Protein AF-A0A1C7MKR3-F1 (afdb_monomer)

Radius of gyration: 31.44 Å; Cα contacts (8 Å, |Δi|>4): 30; chains: 1; bounding box: 80×68×65 Å

Mean predicted aligned error: 19.64 Å

Foldseek 3Di:
DCPPVVVVVVVPPPPDDDDPPPDPPPPPPPPPPVPPPDPDPDPPVVVVCVVVVVVVVQVVCVVVVHHPVNLCVPLQDCPVVLVPDPVSVVVSCCCVVDPVVVVCQVPPDPHPPCSVVVVVVVVVVVVVVVCVVVVVVVPDPPVVDDPVNVVPPDPVVVVVPPPPPDDPPDPPDDDDDDD

Organism: Grifola frondosa (NCBI:txid5627)

Structure (mmCIF, N/CA/C/O backbone):
data_AF-A0A1C7MKR3-F1
#
_entry.id   AF-A0A1C7MKR3-F1
#
loop_
_atom_site.group_PDB
_atom_site.id
_atom_site.type_symbol
_atom_site.label_atom_id
_atom_site.label_alt_id
_atom_site.label_comp_id
_atom_site.label_asym_id
_atom_site.label_entity_id
_atom_site.label_seq_id
_atom_site.pdbx_PDB_ins_code
_atom_site.Cartn_x
_atom_site.Cartn_y
_atom_site.Cartn_z
_atom_site.occupancy
_atom_site.B_iso_or_equiv
_atom_site.auth_seq_id
_atom_site.auth_comp_id
_atom_site.auth_asym_id
_atom_site.auth_atom_id
_atom_site.pdbx_PDB_model_num
ATOM 1 N N . MET A 1 1 ? -62.731 -12.364 13.555 1.00 46.81 1 MET A N 1
ATOM 2 C CA . MET A 1 1 ? -62.344 -12.254 12.133 1.00 46.81 1 MET A CA 1
ATOM 3 C C . MET A 1 1 ? -62.962 -10.985 11.593 1.00 46.81 1 MET A C 1
ATOM 5 O O . MET A 1 1 ? -64.161 -10.850 11.750 1.00 46.81 1 MET A O 1
ATOM 9 N N . ASN A 1 2 ? -62.161 -10.070 11.046 1.00 38.50 2 ASN A N 1
ATOM 10 C CA . ASN A 1 2 ? -62.566 -9.167 9.965 1.00 38.50 2 ASN A CA 1
ATOM 11 C C . ASN A 1 2 ? -61.284 -8.601 9.340 1.00 38.50 2 ASN A C 1
ATOM 13 O O . ASN A 1 2 ? -60.798 -7.536 9.706 1.00 38.50 2 ASN A O 1
ATOM 17 N N . ASN A 1 3 ? -60.745 -9.370 8.389 1.00 48.94 3 ASN A N 1
ATOM 18 C CA . ASN A 1 3 ? -59.618 -9.032 7.508 1.00 48.94 3 ASN A CA 1
ATOM 19 C C . ASN A 1 3 ? -59.976 -7.937 6.481 1.00 48.94 3 ASN A C 1
ATOM 21 O O . ASN A 1 3 ? -59.314 -7.798 5.460 1.00 48.94 3 ASN A O 1
ATOM 25 N N . SER A 1 4 ? -61.033 -7.166 6.728 1.00 52.09 4 SER A N 1
ATOM 26 C CA . SER A 1 4 ? -61.603 -6.211 5.776 1.00 52.09 4 SER A CA 1
ATOM 27 C C . SER A 1 4 ? -61.040 -4.795 5.933 1.00 52.09 4 SER A C 1
ATOM 29 O O . SER A 1 4 ? -61.260 -3.961 5.065 1.00 52.09 4 SER A O 1
ATOM 31 N N . ASN A 1 5 ? -60.314 -4.510 7.022 1.00 49.09 5 ASN A N 1
ATOM 32 C CA . ASN A 1 5 ? -59.757 -3.174 7.279 1.00 49.09 5 ASN A CA 1
ATOM 33 C C . ASN A 1 5 ? -58.302 -3.003 6.816 1.00 49.09 5 ASN A C 1
ATOM 35 O O . ASN A 1 5 ? -57.843 -1.873 6.691 1.00 49.09 5 ASN A O 1
ATOM 39 N N . LEU A 1 6 ? -57.581 -4.092 6.525 1.00 49.66 6 LEU A N 1
ATOM 40 C CA . LEU A 1 6 ? -56.198 -4.014 6.031 1.00 49.66 6 LEU A CA 1
ATOM 41 C C . LEU A 1 6 ? -56.124 -3.794 4.515 1.00 49.66 6 LEU A C 1
ATOM 43 O O . LEU A 1 6 ? -55.211 -3.128 4.037 1.00 49.66 6 LEU A O 1
ATOM 47 N N . SER A 1 7 ? -57.111 -4.277 3.760 1.00 51.69 7 SER A N 1
ATOM 48 C CA . SER A 1 7 ? -57.199 -4.067 2.311 1.00 51.69 7 SER A CA 1
ATOM 49 C C . SER A 1 7 ? -57.473 -2.605 1.945 1.00 51.69 7 SER A C 1
ATOM 51 O O . SER A 1 7 ? -56.926 -2.113 0.962 1.00 51.69 7 SER A O 1
ATOM 53 N N . ASN A 1 8 ? -58.234 -1.875 2.765 1.00 47.66 8 ASN A N 1
ATOM 54 C CA . ASN A 1 8 ? -58.502 -0.453 2.524 1.00 47.66 8 ASN A CA 1
ATOM 55 C C . ASN A 1 8 ? -57.320 0.456 2.899 1.00 47.66 8 ASN A C 1
ATOM 57 O O . ASN A 1 8 ? -57.188 1.533 2.326 1.00 47.66 8 ASN A O 1
ATOM 61 N N . LEU A 1 9 ? -56.440 0.023 3.811 1.00 45.84 9 LEU A N 1
ATOM 62 C CA . LEU A 1 9 ? -55.242 0.788 4.173 1.00 45.84 9 LEU A CA 1
ATOM 63 C C . LEU A 1 9 ? -54.125 0.644 3.124 1.00 45.84 9 LEU A C 1
ATOM 65 O O . LEU A 1 9 ? -53.352 1.572 2.916 1.00 45.84 9 LEU A O 1
ATOM 69 N N . LEU A 1 10 ? -54.072 -0.494 2.423 1.00 48.22 10 LEU A N 1
ATOM 70 C CA . LEU A 1 10 ? -53.101 -0.741 1.349 1.00 48.22 10 LEU A CA 1
ATOM 71 C C . LEU A 1 10 ? -53.534 -0.174 -0.013 1.00 48.22 10 LEU A C 1
ATOM 73 O O . LEU A 1 10 ? -52.685 0.067 -0.865 1.00 48.22 10 LEU A O 1
ATOM 77 N N . ALA A 1 11 ? -54.825 0.102 -0.212 1.00 46.38 11 ALA A N 1
ATOM 78 C CA . ALA A 1 11 ? -55.329 0.719 -1.443 1.00 46.38 11 ALA A CA 1
ATOM 79 C C . ALA A 1 11 ? -55.074 2.241 -1.526 1.00 46.38 11 ALA A C 1
ATOM 81 O O . ALA A 1 11 ? -55.188 2.821 -2.603 1.00 46.38 11 ALA A O 1
ATOM 82 N N . GLY A 1 12 ? -54.716 2.893 -0.412 1.00 42.69 12 GLY A N 1
ATOM 83 C CA . GLY A 1 12 ? -54.484 4.342 -0.343 1.00 42.69 12 GLY A CA 1
ATOM 84 C C . GLY A 1 12 ? -53.065 4.806 -0.689 1.00 42.69 12 GLY A C 1
ATOM 85 O O . GLY A 1 12 ? -52.837 6.007 -0.783 1.00 42.69 12 GLY A O 1
ATOM 86 N N . LEU A 1 13 ? -52.112 3.890 -0.885 1.00 47.22 13 LEU A N 1
ATOM 87 C CA . LEU A 1 13 ? -50.705 4.237 -1.136 1.00 47.22 13 LEU A CA 1
ATOM 88 C C . LEU A 1 13 ? -50.313 4.211 -2.621 1.00 47.22 13 LEU A C 1
ATOM 90 O O . LEU A 1 13 ? -49.167 4.492 -2.947 1.00 47.22 13 LEU A O 1
ATOM 94 N N . ASN A 1 14 ? -51.249 3.917 -3.529 1.00 47.34 14 ASN A N 1
ATOM 95 C CA . ASN A 1 14 ? -50.954 3.773 -4.960 1.00 47.34 14 ASN A CA 1
ATOM 96 C C . ASN A 1 14 ? -51.192 5.045 -5.799 1.00 47.34 14 ASN A C 1
ATOM 98 O O . ASN A 1 14 ? -51.366 4.952 -7.007 1.00 47.34 14 ASN A O 1
ATOM 102 N N . ASN A 1 15 ? -51.206 6.223 -5.171 1.00 49.97 15 ASN A N 1
ATOM 103 C CA . ASN A 1 15 ? -51.284 7.516 -5.864 1.00 49.97 15 ASN A CA 1
ATOM 104 C C . ASN A 1 15 ? -50.096 8.418 -5.485 1.00 49.97 15 ASN A C 1
ATOM 106 O O . ASN A 1 15 ? -50.267 9.593 -5.165 1.00 49.97 15 ASN A O 1
ATOM 110 N N . GLY A 1 16 ? -48.890 7.848 -5.487 1.00 43.06 16 GLY A N 1
ATOM 111 C CA . GLY A 1 16 ? -47.642 8.605 -5.527 1.00 43.06 16 GLY A CA 1
ATOM 112 C C . GLY A 1 16 ? -47.273 8.843 -6.983 1.00 43.06 16 GLY A C 1
ATOM 113 O O . GLY A 1 16 ? -47.140 7.892 -7.746 1.00 43.06 16 GLY A O 1
ATOM 114 N N . ALA A 1 17 ? -47.214 10.113 -7.357 1.00 49.25 17 ALA A N 1
ATOM 115 C CA . ALA A 1 17 ? -47.034 10.602 -8.708 1.00 49.25 17 ALA A CA 1
ATOM 116 C C . ALA A 1 17 ? -45.849 9.962 -9.448 1.00 49.25 17 ALA A C 1
ATOM 118 O O . ALA A 1 17 ? -44.790 9.700 -8.881 1.00 49.25 17 ALA A O 1
ATOM 119 N N . LEU A 1 18 ? -46.082 9.753 -10.741 1.00 49.75 18 LEU A N 1
ATOM 120 C CA . LEU A 1 18 ? -45.073 9.574 -11.770 1.00 49.75 18 LEU A CA 1
ATOM 121 C C . LEU A 1 18 ? -43.959 10.623 -11.630 1.00 49.75 18 LEU A C 1
ATOM 123 O O . LEU A 1 18 ? -44.245 11.814 -11.574 1.00 49.75 18 LEU A O 1
ATOM 127 N N . LEU A 1 19 ? -42.736 10.101 -11.571 1.00 52.56 19 LEU A N 1
ATOM 128 C CA . LEU A 1 19 ? -41.459 10.630 -12.051 1.00 52.56 19 LEU A CA 1
ATOM 129 C C . LEU A 1 19 ? -41.515 12.012 -12.723 1.00 52.56 19 LEU A C 1
ATOM 131 O O . LEU A 1 19 ? -42.077 12.128 -13.806 1.00 52.56 19 LEU A O 1
ATOM 135 N N . ASP A 1 20 ? -40.815 12.967 -12.116 1.00 49.00 20 ASP A N 1
ATOM 136 C CA . ASP A 1 20 ? -39.950 13.926 -12.812 1.00 49.00 20 ASP A CA 1
ATOM 137 C C . ASP A 1 20 ? -38.619 13.924 -12.031 1.00 49.00 20 ASP A C 1
ATOM 139 O O . ASP A 1 20 ? -38.348 14.802 -11.216 1.00 49.00 20 ASP A O 1
ATOM 143 N N . ASP A 1 21 ? -37.831 12.856 -12.214 1.00 55.28 21 ASP A N 1
ATOM 144 C CA . ASP A 1 21 ? -36.405 12.781 -11.835 1.00 55.28 21 ASP A CA 1
ATOM 145 C C . ASP A 1 21 ? -35.553 13.403 -12.964 1.00 55.28 21 ASP A C 1
ATOM 147 O O . ASP A 1 21 ? -34.557 12.832 -13.416 1.00 55.28 21 ASP A O 1
ATOM 151 N N . ASP A 1 22 ? -35.988 14.554 -13.479 1.00 55.50 22 ASP A N 1
ATOM 152 C CA . ASP A 1 22 ? -35.175 15.360 -14.381 1.00 55.50 22 ASP A CA 1
ATOM 153 C C . ASP A 1 22 ? -34.127 16.112 -13.544 1.00 55.50 22 ASP A C 1
ATOM 155 O O . ASP A 1 22 ? -34.454 16.879 -12.637 1.00 55.50 22 ASP A O 1
ATOM 159 N N . GLU A 1 23 ? -32.859 15.865 -13.882 1.00 56.25 23 GLU A N 1
ATOM 160 C CA . GLU A 1 23 ? -31.693 16.683 -13.526 1.00 56.25 23 GLU A CA 1
ATOM 161 C C . GLU A 1 23 ? -31.344 16.755 -12.030 1.00 56.25 23 GLU A C 1
ATOM 163 O O . GLU A 1 23 ? -31.248 17.819 -11.417 1.00 56.25 23 GLU A O 1
ATOM 168 N N . LEU A 1 24 ? -30.949 15.613 -11.459 1.00 55.00 24 LEU A N 1
ATOM 169 C CA . LEU A 1 24 ? -29.694 15.663 -10.709 1.00 55.00 24 LEU A CA 1
ATOM 170 C C . LEU A 1 24 ? -28.590 15.854 -11.751 1.00 55.00 24 LEU A C 1
ATOM 172 O O . LEU A 1 24 ? -28.115 14.881 -12.332 1.00 55.00 24 LEU A O 1
ATOM 176 N N . ASP A 1 25 ? -28.246 17.116 -12.022 1.00 55.94 25 ASP A N 1
ATOM 177 C CA . ASP A 1 25 ? -26.903 17.477 -12.469 1.00 55.94 25 ASP A CA 1
ATOM 178 C C . ASP A 1 25 ? -25.954 16.766 -11.501 1.00 55.94 25 ASP A C 1
ATOM 180 O O . ASP A 1 25 ? -25.758 17.213 -10.364 1.00 55.94 25 ASP A O 1
ATOM 184 N N . ASP A 1 26 ? -25.431 15.607 -11.910 1.00 60.59 26 ASP A N 1
ATOM 185 C CA . ASP A 1 26 ? -24.214 15.081 -11.319 1.00 60.59 26 ASP A CA 1
ATOM 186 C C . ASP A 1 26 ? -23.243 16.256 -11.414 1.00 60.59 26 ASP A C 1
ATOM 188 O O . ASP A 1 26 ? -22.973 16.704 -12.533 1.00 60.59 26 ASP A O 1
ATOM 192 N N . PRO A 1 27 ? -22.786 16.846 -10.291 1.00 54.16 27 PRO A N 1
ATOM 193 C CA . PRO A 1 27 ? -21.759 17.855 -10.390 1.00 54.16 27 PRO A CA 1
ATOM 194 C C . PRO A 1 27 ? -20.633 17.166 -11.140 1.00 54.16 27 PRO A C 1
ATOM 196 O O . PRO A 1 27 ? -20.130 16.146 -10.659 1.00 54.16 27 PRO A O 1
ATOM 199 N N . ASP A 1 28 ? -20.329 17.674 -12.337 1.00 57.22 28 ASP A N 1
ATOM 200 C CA . ASP A 1 28 ? -19.133 17.346 -13.089 1.00 57.22 28 ASP A CA 1
ATOM 201 C C . ASP A 1 28 ? -17.993 17.561 -12.101 1.00 57.22 28 ASP A C 1
ATOM 203 O O . ASP A 1 28 ? -17.503 18.671 -11.885 1.00 57.22 28 ASP A O 1
ATOM 207 N N . TRP A 1 29 ? -17.643 16.487 -11.397 1.00 57.22 29 TRP A N 1
ATOM 208 C CA . TRP A 1 29 ? -16.456 16.397 -10.589 1.00 57.22 29 TRP A CA 1
ATOM 209 C C . TRP A 1 29 ? -15.341 16.324 -11.617 1.00 57.22 29 TRP A C 1
ATOM 211 O O . TRP A 1 29 ? -14.811 15.257 -11.935 1.00 57.22 29 TRP A O 1
ATOM 221 N N . GLU A 1 30 ? -15.052 17.472 -12.220 1.00 52.97 30 GLU A N 1
ATOM 222 C CA . GLU A 1 30 ? -13.772 17.713 -12.830 1.00 52.97 30 GLU A CA 1
ATOM 223 C C . GLU A 1 30 ? -12.790 17.619 -11.663 1.00 52.97 30 GLU A C 1
ATOM 225 O O . GLU A 1 30 ? -12.884 18.410 -10.722 1.00 52.97 30 GLU A O 1
ATOM 230 N N . PRO A 1 31 ? -11.922 16.594 -11.621 1.00 52.22 31 PRO A N 1
ATOM 231 C CA . PRO A 1 31 ? -10.895 16.561 -10.599 1.00 52.22 31 PRO A CA 1
ATOM 232 C C . PRO A 1 31 ? -10.120 17.867 -10.732 1.00 52.22 31 PRO A C 1
ATOM 234 O O . PRO A 1 31 ? -9.612 18.127 -11.821 1.00 52.22 31 PRO A O 1
ATOM 237 N N . ASP A 1 32 ? -10.066 18.672 -9.665 1.00 51.25 32 ASP A N 1
ATOM 238 C CA . ASP A 1 32 ? -9.286 19.909 -9.628 1.00 51.25 32 ASP A CA 1
ATOM 239 C C . ASP A 1 32 ? -7.907 19.617 -10.238 1.00 51.25 32 ASP A C 1
ATOM 241 O O . ASP A 1 32 ? -7.071 18.917 -9.655 1.00 51.25 32 ASP A O 1
ATOM 245 N N . THR A 1 33 ? -7.682 20.105 -11.460 1.00 52.25 33 THR A N 1
ATOM 246 C CA . THR A 1 33 ? -6.473 19.826 -12.254 1.00 52.25 33 THR A CA 1
ATOM 247 C C . THR A 1 33 ? -5.235 20.527 -11.698 1.00 52.25 33 THR A C 1
ATOM 249 O O . THR A 1 33 ? -4.157 20.473 -12.285 1.00 52.25 33 THR A O 1
ATOM 252 N N . ASP A 1 34 ? -5.378 21.162 -10.541 1.00 49.66 34 ASP A N 1
ATOM 253 C CA . ASP A 1 34 ? -4.381 22.023 -9.931 1.00 49.66 34 ASP A CA 1
ATOM 254 C C . ASP A 1 34 ? -3.567 21.268 -8.857 1.00 49.66 34 ASP A C 1
ATOM 256 O O . ASP A 1 34 ? -2.564 21.781 -8.365 1.00 49.66 34 ASP A O 1
ATOM 260 N N . GLU A 1 35 ? -3.927 20.014 -8.537 1.00 50.66 35 GLU A N 1
ATOM 261 C CA . GLU A 1 35 ? -3.151 19.116 -7.661 1.00 50.66 35 GLU A CA 1
ATOM 262 C C . GLU A 1 35 ? -2.292 18.088 -8.435 1.00 50.66 35 GLU A C 1
ATOM 264 O O . GLU A 1 35 ? -2.165 16.918 -8.045 1.00 50.66 35 GLU A O 1
ATOM 269 N N . GLU A 1 36 ? -1.671 18.495 -9.545 1.00 52.41 36 GLU A N 1
ATOM 270 C CA . GLU A 1 36 ? -0.734 17.631 -10.288 1.00 52.41 36 GLU A CA 1
ATOM 271 C C . GLU A 1 36 ? 0.638 17.425 -9.602 1.00 52.41 36 GLU A C 1
ATOM 273 O O . GLU A 1 36 ? 1.462 16.655 -10.099 1.00 52.41 36 GLU A O 1
ATOM 278 N N . ASP A 1 37 ? 0.908 18.029 -8.441 1.00 52.91 37 ASP A N 1
ATOM 279 C CA . ASP A 1 37 ? 2.280 18.140 -7.912 1.00 52.91 37 ASP A CA 1
ATOM 280 C C . ASP A 1 37 ? 2.548 17.429 -6.569 1.00 52.91 37 ASP A C 1
ATOM 282 O O . ASP A 1 37 ? 3.214 17.961 -5.682 1.00 52.91 37 ASP A O 1
ATOM 286 N N . SER A 1 38 ? 2.119 16.168 -6.419 1.00 51.38 38 SER A N 1
ATOM 287 C CA . SER A 1 38 ? 2.539 15.335 -5.265 1.00 51.38 38 SER A CA 1
ATOM 288 C C . SER A 1 38 ? 3.209 14.003 -5.627 1.00 51.38 38 SER A C 1
ATOM 290 O O . SER A 1 38 ? 3.799 13.349 -4.772 1.00 51.38 38 SER A O 1
ATOM 292 N N . PHE A 1 39 ? 3.259 13.585 -6.897 1.00 53.62 39 PHE A N 1
ATOM 293 C CA . PHE A 1 39 ? 3.920 12.314 -7.236 1.00 53.62 39 PHE A CA 1
ATOM 294 C C . PHE A 1 39 ? 5.425 12.478 -7.482 1.00 53.62 39 PHE A C 1
ATOM 296 O O . PHE A 1 39 ? 5.909 12.183 -8.570 1.00 53.62 39 PHE A O 1
ATOM 303 N N . ARG A 1 40 ? 6.166 12.963 -6.471 1.00 59.97 40 ARG A N 1
ATOM 304 C CA . ARG A 1 40 ? 7.586 13.368 -6.548 1.00 59.97 40 ARG A CA 1
ATOM 305 C C . ARG A 1 40 ? 7.841 14.375 -7.694 1.00 59.97 40 ARG A C 1
ATOM 307 O O . ARG A 1 40 ? 7.539 14.158 -8.863 1.00 59.97 40 ARG A O 1
ATOM 314 N N . HIS A 1 41 ? 8.506 15.486 -7.413 1.00 57.12 41 HIS A N 1
ATOM 315 C CA . HIS A 1 41 ? 8.957 16.384 -8.482 1.00 57.12 41 HIS A CA 1
ATOM 316 C C . HIS A 1 41 ? 10.148 15.752 -9.211 1.00 57.12 41 HIS A C 1
ATOM 318 O O . HIS A 1 41 ? 11.305 16.073 -8.949 1.00 57.12 41 HIS A O 1
ATOM 324 N N . TRP A 1 42 ? 9.891 14.787 -10.091 1.00 57.25 42 TRP A N 1
ATOM 325 C CA . TRP A 1 42 ? 10.937 14.278 -10.956 1.00 57.25 42 TRP A CA 1
ATOM 326 C C . TRP A 1 42 ? 11.106 15.225 -12.150 1.00 57.25 42 TRP A C 1
ATOM 328 O O . TRP A 1 42 ? 10.110 15.715 -12.693 1.00 57.25 42 TRP A O 1
ATOM 338 N N . PRO A 1 43 ? 12.340 15.417 -12.637 1.00 68.88 43 PRO A N 1
ATOM 339 C CA . PRO A 1 43 ? 12.597 16.192 -13.843 1.00 68.88 43 PRO A CA 1
ATOM 340 C C . PRO A 1 43 ? 11.765 15.688 -15.033 1.00 68.88 43 PRO A C 1
ATOM 342 O O . PRO A 1 43 ? 11.643 14.479 -15.248 1.00 68.88 43 PRO A O 1
ATOM 345 N N . THR A 1 44 ? 11.257 16.602 -15.862 1.00 63.94 44 THR A N 1
ATOM 346 C CA . THR A 1 44 ? 10.411 16.310 -17.038 1.00 63.94 44 THR A CA 1
ATOM 347 C C . THR A 1 44 ? 11.046 15.297 -17.999 1.00 63.94 44 THR A C 1
ATOM 349 O O . THR A 1 44 ? 10.358 14.469 -18.590 1.00 63.94 44 THR A O 1
ATOM 352 N N . ALA A 1 45 ? 12.379 15.293 -18.101 1.00 62.72 45 ALA A N 1
ATOM 353 C CA . ALA A 1 45 ? 13.134 14.322 -18.895 1.00 62.72 45 ALA A CA 1
ATOM 354 C C . ALA A 1 45 ? 13.006 12.876 -18.379 1.00 62.72 45 ALA A C 1
ATOM 356 O O . ALA A 1 45 ? 13.089 11.922 -19.150 1.00 62.72 45 ALA A O 1
ATOM 357 N N . GLN A 1 46 ? 12.800 12.700 -17.075 1.00 64.69 46 GLN A N 1
ATOM 358 C CA . GLN A 1 46 ? 12.635 11.391 -16.460 1.00 64.69 46 GLN A CA 1
ATOM 359 C C . GLN A 1 46 ? 11.193 10.892 -16.648 1.00 64.69 46 GLN A C 1
ATOM 361 O O . GLN A 1 46 ? 11.029 9.724 -16.997 1.00 64.69 46 GLN A O 1
ATOM 366 N N . ARG A 1 47 ? 10.179 11.778 -16.571 1.00 65.25 47 ARG A N 1
ATOM 367 C CA . ARG A 1 47 ? 8.750 11.455 -16.814 1.00 65.25 47 ARG A CA 1
ATOM 368 C C . ARG A 1 47 ? 8.530 10.691 -18.125 1.00 65.25 47 ARG A C 1
ATOM 370 O O . ARG A 1 47 ? 7.820 9.691 -18.147 1.00 65.25 47 ARG A O 1
ATOM 377 N N . ALA A 1 48 ? 9.215 11.092 -19.196 1.00 72.94 48 ALA A N 1
ATOM 378 C CA . ALA A 1 48 ? 9.112 10.439 -20.504 1.00 72.94 48 ALA A CA 1
ATOM 379 C C . ALA A 1 48 ? 9.681 9.004 -20.545 1.00 72.94 48 ALA A C 1
ATOM 381 O O . ALA A 1 48 ? 9.327 8.220 -21.426 1.00 72.94 48 ALA A O 1
ATOM 382 N N . ARG A 1 49 ? 10.569 8.637 -19.611 1.00 80.44 49 ARG A N 1
ATOM 383 C CA . ARG A 1 49 ? 11.288 7.352 -19.617 1.00 80.44 49 ARG A CA 1
ATOM 384 C C . ARG A 1 49 ? 10.617 6.272 -18.765 1.00 80.44 49 ARG A C 1
ATOM 386 O O . ARG A 1 49 ? 10.841 5.084 -19.005 1.00 80.44 49 ARG A O 1
ATOM 393 N N . TRP A 1 50 ? 9.808 6.643 -17.775 1.00 83.50 50 TRP A N 1
ATOM 394 C CA . TRP A 1 50 ? 9.248 5.672 -16.829 1.00 83.50 50 TRP A CA 1
ATOM 395 C C . TRP A 1 50 ? 8.298 4.650 -17.438 1.00 83.50 50 TRP A C 1
ATOM 397 O O . TRP A 1 50 ? 8.394 3.502 -17.016 1.00 83.50 50 TRP A O 1
ATOM 407 N N . PRO A 1 51 ? 7.447 4.968 -18.436 1.00 89.12 51 PRO A N 1
ATOM 408 C CA . PRO A 1 51 ? 6.567 3.957 -19.017 1.00 89.12 51 PRO A CA 1
ATOM 409 C C . PRO A 1 51 ? 7.351 2.756 -19.560 1.00 89.12 51 PRO A C 1
ATOM 411 O O . PRO A 1 51 ? 7.002 1.608 -19.300 1.00 89.12 51 PRO A O 1
ATOM 414 N N . ALA A 1 52 ? 8.471 3.012 -20.243 1.00 90.00 52 ALA A N 1
ATOM 415 C CA . ALA A 1 52 ? 9.340 1.957 -20.755 1.00 90.00 52 ALA A CA 1
ATOM 416 C C . ALA A 1 52 ? 10.000 1.151 -19.624 1.00 90.00 52 ALA A C 1
ATOM 418 O O . ALA A 1 52 ? 10.012 -0.078 -19.681 1.00 90.00 52 ALA A O 1
ATOM 419 N N . ALA A 1 53 ? 10.491 1.827 -18.580 1.00 90.19 53 ALA A N 1
ATOM 420 C CA . ALA A 1 53 ? 11.107 1.173 -17.425 1.00 90.19 53 ALA A CA 1
ATOM 421 C C . ALA A 1 53 ? 10.103 0.312 -16.636 1.00 90.19 53 ALA A C 1
ATOM 423 O O . ALA A 1 53 ? 10.415 -0.811 -16.250 1.00 90.19 53 ALA A O 1
ATOM 424 N N . VAL A 1 54 ? 8.871 0.794 -16.446 1.00 91.56 54 VAL A N 1
ATOM 425 C CA . VAL A 1 54 ? 7.796 0.036 -15.789 1.00 91.56 54 VAL A CA 1
ATOM 426 C C . VAL A 1 54 ? 7.465 -1.218 -16.596 1.00 91.56 54 VAL A C 1
ATOM 428 O O . VAL A 1 54 ? 7.387 -2.307 -16.032 1.00 91.56 54 VAL A O 1
ATOM 431 N N . LEU A 1 55 ? 7.334 -1.106 -17.922 1.00 94.19 55 LEU A N 1
ATOM 432 C CA . LEU A 1 55 ? 7.093 -2.269 -18.781 1.00 94.19 55 LEU A CA 1
ATOM 433 C C . LEU A 1 55 ? 8.244 -3.282 -18.734 1.00 94.19 55 LEU A C 1
ATOM 435 O O . LEU A 1 55 ? 7.994 -4.486 -18.785 1.00 94.19 55 LEU A O 1
ATOM 439 N N . GLU A 1 56 ? 9.489 -2.820 -18.628 1.00 95.06 56 GLU A N 1
ATOM 440 C CA . GLU A 1 56 ? 10.657 -3.686 -18.455 1.00 95.06 56 GLU A CA 1
ATOM 441 C C . GLU A 1 56 ? 10.589 -4.464 -17.134 1.00 95.06 56 GLU A C 1
ATOM 443 O O . GLU A 1 56 ? 10.717 -5.690 -17.143 1.00 95.06 56 GLU A O 1
ATOM 448 N N . VAL A 1 57 ? 10.281 -3.786 -16.024 1.00 95.06 57 VAL A N 1
ATOM 449 C CA . VAL A 1 57 ? 10.090 -4.427 -14.712 1.00 95.06 57 VAL A CA 1
ATOM 450 C C . VAL A 1 57 ? 8.950 -5.444 -14.763 1.00 95.06 57 VAL A C 1
ATOM 452 O O . VAL A 1 57 ? 9.127 -6.579 -14.329 1.00 95.06 57 VAL A O 1
ATOM 455 N N . LEU A 1 58 ? 7.805 -5.098 -15.357 1.00 95.06 58 LEU A N 1
ATOM 456 C CA . LEU A 1 58 ? 6.667 -6.018 -15.467 1.00 95.06 58 LEU A CA 1
ATOM 457 C C . LEU A 1 58 ? 6.994 -7.257 -16.315 1.00 95.06 58 LEU A C 1
ATOM 459 O O . LEU A 1 58 ? 6.565 -8.367 -15.990 1.00 95.06 58 LEU A O 1
ATOM 463 N N . ARG A 1 59 ? 7.779 -7.099 -17.387 1.00 96.00 59 ARG A N 1
ATOM 464 C CA . ARG A 1 59 ? 8.279 -8.233 -18.185 1.00 96.00 59 ARG A CA 1
ATOM 465 C C . ARG A 1 59 ? 9.247 -9.095 -17.383 1.00 96.00 59 ARG A C 1
ATOM 467 O O . ARG A 1 59 ? 9.165 -10.320 -17.459 1.00 96.00 59 ARG A O 1
ATOM 474 N N . PHE A 1 60 ? 10.127 -8.474 -16.600 1.00 96.69 60 PHE A N 1
ATOM 475 C CA . PHE A 1 60 ? 11.051 -9.188 -15.725 1.00 96.69 60 PHE A CA 1
ATOM 476 C C . PHE A 1 60 ? 10.309 -9.986 -14.648 1.00 96.69 60 PHE A C 1
ATOM 478 O O . PHE A 1 60 ? 10.592 -11.168 -14.476 1.00 96.69 60 PHE A O 1
ATOM 485 N N . MET A 1 61 ? 9.310 -9.395 -13.991 1.00 95.62 61 MET A N 1
ATOM 486 C CA . MET A 1 61 ? 8.474 -10.089 -13.007 1.00 95.62 61 MET A CA 1
ATOM 487 C C . MET A 1 61 ? 7.774 -11.300 -13.627 1.00 95.62 61 MET A C 1
ATOM 489 O O . MET A 1 61 ? 7.869 -12.409 -13.102 1.00 95.62 61 MET A O 1
ATOM 493 N N . ARG A 1 62 ? 7.192 -11.126 -14.820 1.00 95.38 62 ARG A N 1
ATOM 494 C CA . ARG A 1 62 ? 6.568 -12.228 -15.561 1.00 95.38 62 ARG A CA 1
ATOM 495 C C . ARG A 1 62 ? 7.558 -13.344 -15.907 1.00 95.38 62 ARG A C 1
ATOM 497 O O . ARG A 1 62 ? 7.182 -14.504 -15.864 1.00 95.38 62 ARG A O 1
ATOM 504 N N . SER A 1 63 ? 8.821 -13.020 -16.200 1.00 96.94 63 SER A N 1
ATOM 505 C CA . SER A 1 63 ? 9.873 -14.029 -16.431 1.00 96.94 63 SER A CA 1
ATOM 506 C C . SER A 1 63 ? 10.246 -14.846 -15.185 1.00 96.94 63 SER A C 1
ATOM 508 O O . SER A 1 63 ? 10.959 -15.842 -15.294 1.00 96.94 63 SER A O 1
ATOM 510 N N . LYS A 1 64 ? 9.804 -14.406 -14.001 1.00 94.62 64 LYS A N 1
ATOM 511 C CA . LYS A 1 64 ? 10.000 -15.070 -12.707 1.00 94.62 64 LYS A CA 1
ATOM 512 C C . LYS A 1 64 ? 8.718 -15.712 -12.176 1.00 94.62 64 LYS A C 1
ATOM 514 O O . LYS A 1 64 ? 8.679 -16.043 -10.997 1.00 94.62 64 LYS A O 1
ATOM 519 N N . ASP A 1 65 ? 7.689 -15.839 -13.018 1.00 93.94 65 ASP A N 1
ATOM 520 C CA . ASP A 1 65 ? 6.350 -16.297 -12.630 1.00 93.94 65 ASP A CA 1
ATOM 521 C C . ASP A 1 65 ? 5.780 -15.509 -11.436 1.00 93.94 65 ASP A C 1
ATOM 523 O O . ASP A 1 65 ? 5.070 -16.040 -10.585 1.00 93.94 65 ASP A O 1
ATOM 527 N N . LEU A 1 66 ? 6.112 -14.214 -11.376 1.00 93.38 66 LEU A N 1
ATOM 528 C CA . LEU A 1 66 ? 5.671 -13.293 -10.340 1.00 93.38 66 LEU A CA 1
ATOM 529 C C . LEU A 1 66 ? 4.785 -12.215 -10.963 1.00 93.38 66 LEU A C 1
ATOM 531 O O . LEU A 1 66 ? 5.172 -11.555 -11.930 1.00 93.38 66 LEU A O 1
ATOM 535 N N . ASP A 1 67 ? 3.602 -12.009 -10.398 1.00 92.88 67 ASP A N 1
ATOM 536 C CA . ASP A 1 67 ? 2.741 -10.886 -10.747 1.00 92.88 67 ASP A CA 1
ATOM 537 C C . ASP A 1 67 ? 2.841 -9.761 -9.702 1.00 92.88 67 ASP A C 1
ATOM 539 O O . ASP A 1 67 ? 3.428 -9.905 -8.626 1.00 92.88 67 ASP A O 1
ATOM 543 N N . LEU A 1 68 ? 2.333 -8.581 -10.063 1.00 91.12 68 LEU A N 1
ATOM 544 C CA . LEU A 1 68 ? 2.392 -7.405 -9.196 1.00 91.12 68 LEU A CA 1
ATOM 545 C C . LEU A 1 68 ? 1.627 -7.597 -7.874 1.00 91.12 68 LEU A C 1
ATOM 547 O O . LEU A 1 68 ? 2.193 -7.255 -6.833 1.00 91.12 68 LEU A O 1
ATOM 551 N N . PRO A 1 69 ? 0.407 -8.171 -7.862 1.00 90.25 69 PRO A N 1
ATOM 552 C CA . PRO A 1 69 ? -0.290 -8.478 -6.616 1.00 90.25 69 PRO A CA 1
ATOM 553 C C . PRO A 1 69 ? 0.500 -9.414 -5.697 1.00 90.25 69 PRO A C 1
ATOM 555 O O . PRO A 1 69 ? 0.591 -9.138 -4.503 1.00 90.25 69 PRO A O 1
ATOM 558 N N . LEU A 1 70 ? 1.115 -10.476 -6.226 1.00 90.88 70 LEU A N 1
ATOM 559 C CA . LEU A 1 70 ? 1.887 -11.428 -5.429 1.00 90.88 70 LEU A CA 1
ATOM 560 C C . LEU A 1 70 ? 3.185 -10.814 -4.905 1.00 90.88 70 LEU A C 1
ATOM 562 O O . LEU A 1 70 ? 3.570 -11.102 -3.774 1.00 90.88 70 LEU A O 1
ATOM 566 N N . LEU A 1 71 ? 3.831 -9.930 -5.674 1.00 91.88 71 LEU A N 1
ATOM 567 C CA . LEU A 1 71 ? 4.976 -9.157 -5.187 1.00 91.88 71 LEU A CA 1
ATOM 568 C C . LEU A 1 71 ? 4.572 -8.252 -4.016 1.00 91.88 71 LEU A C 1
ATOM 570 O O . LEU A 1 71 ? 5.223 -8.276 -2.972 1.00 91.88 71 LEU A O 1
ATOM 574 N N . LEU A 1 72 ? 3.500 -7.470 -4.175 1.00 89.75 72 LEU A N 1
ATOM 575 C CA . LEU A 1 72 ? 3.009 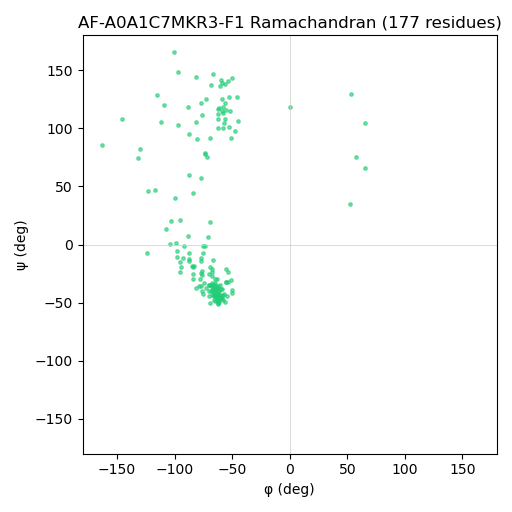-6.577 -3.123 1.00 89.75 72 LEU A CA 1
A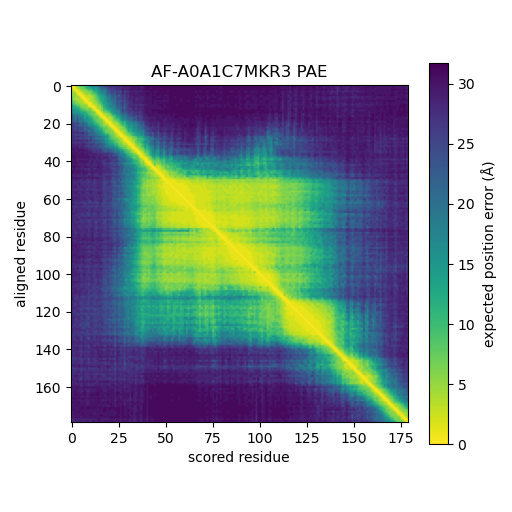TOM 576 C C . LEU A 1 72 ? 2.544 -7.360 -1.894 1.00 89.75 72 LEU A C 1
ATOM 578 O O . LEU A 1 72 ? 2.815 -6.938 -0.771 1.00 89.75 72 LEU A O 1
ATOM 582 N N . TRP A 1 73 ? 1.912 -8.518 -2.091 1.00 88.81 73 TRP A N 1
ATOM 583 C CA . TRP A 1 73 ? 1.543 -9.420 -1.008 1.00 88.81 73 TRP A CA 1
ATOM 584 C C . TRP A 1 73 ? 2.778 -9.987 -0.294 1.00 88.81 73 TRP A C 1
ATOM 586 O O . TRP A 1 73 ? 2.895 -9.894 0.923 1.00 88.81 73 TRP A O 1
ATOM 596 N N . ALA A 1 74 ? 3.763 -10.504 -1.026 1.00 89.44 74 ALA A N 1
ATOM 597 C CA . ALA A 1 74 ? 4.971 -11.064 -0.423 1.00 89.44 74 ALA A CA 1
ATOM 598 C C . ALA A 1 74 ? 5.812 -10.004 0.309 1.00 89.44 74 ALA A C 1
ATOM 600 O O . ALA A 1 74 ? 6.443 -10.305 1.322 1.00 89.44 74 ALA A O 1
ATOM 601 N N . LEU A 1 75 ? 5.815 -8.762 -0.187 1.00 89.62 75 LEU A N 1
ATOM 602 C CA . LEU A 1 75 ? 6.479 -7.642 0.474 1.00 89.62 75 LEU A CA 1
ATOM 603 C C . LEU A 1 75 ? 5.701 -7.138 1.686 1.00 89.62 75 LEU A C 1
ATOM 605 O O . LEU A 1 75 ? 6.326 -6.852 2.702 1.00 89.62 75 LEU A O 1
ATOM 609 N N . SER A 1 76 ? 4.376 -7.019 1.611 1.00 85.44 76 SER A N 1
ATOM 610 C CA . SER A 1 76 ? 3.575 -6.405 2.682 1.00 85.44 76 SER A CA 1
ATOM 611 C C . SER A 1 76 ? 3.233 -7.391 3.805 1.00 85.44 76 SER A C 1
ATOM 613 O O . SER A 1 76 ? 3.055 -6.980 4.950 1.00 85.44 76 SER A O 1
ATOM 615 N N . TRP A 1 77 ? 3.206 -8.694 3.513 1.00 78.81 77 TRP A N 1
ATOM 616 C CA . TRP A 1 77 ? 3.019 -9.755 4.499 1.00 78.81 77 TRP A CA 1
ATOM 617 C C . TRP A 1 77 ? 4.369 -10.337 4.919 1.00 78.81 77 TRP A C 1
ATOM 619 O O . TRP A 1 77 ? 5.330 -10.382 4.157 1.00 78.81 77 TRP A O 1
ATOM 629 N N . ASN A 1 78 ? 4.460 -10.779 6.173 1.00 77.12 78 ASN A N 1
ATOM 630 C CA . ASN A 1 78 ? 5.707 -11.193 6.814 1.00 77.12 78 ASN A CA 1
ATOM 631 C C . ASN A 1 78 ? 6.161 -12.599 6.360 1.00 77.12 78 ASN A C 1
ATOM 633 O O . ASN A 1 78 ? 6.303 -13.505 7.185 1.00 77.12 78 ASN A O 1
ATOM 637 N N . VAL A 1 79 ? 6.344 -12.802 5.048 1.00 88.06 79 VAL A N 1
ATOM 638 C CA . VAL A 1 79 ? 6.833 -14.060 4.468 1.00 88.06 79 VAL A CA 1
ATOM 639 C C . VAL A 1 79 ? 8.194 -14.372 5.091 1.00 88.06 79 VAL A C 1
ATOM 641 O O . VAL A 1 79 ? 9.115 -13.580 4.890 1.00 88.06 79 VAL A O 1
ATOM 644 N N . PRO A 1 80 ? 8.366 -15.503 5.809 1.00 87.19 80 PRO A N 1
ATOM 645 C CA . PRO A 1 80 ? 9.547 -15.764 6.639 1.00 87.19 80 PRO A CA 1
ATOM 646 C C . PRO A 1 80 ? 10.891 -15.537 5.935 1.00 87.19 80 PRO A C 1
ATOM 648 O O . PRO A 1 80 ? 11.802 -14.954 6.517 1.00 87.19 80 PRO A O 1
ATOM 651 N N . ALA A 1 81 ? 10.990 -15.921 4.660 1.00 87.94 81 ALA A N 1
ATOM 652 C CA . ALA A 1 81 ? 12.197 -15.756 3.849 1.00 87.94 81 ALA A CA 1
ATOM 653 C C . ALA A 1 81 ? 12.557 -14.286 3.536 1.00 87.94 81 ALA A C 1
ATOM 655 O O . ALA A 1 81 ? 13.718 -13.982 3.287 1.00 87.94 81 ALA A O 1
ATOM 656 N N . LEU A 1 82 ? 11.581 -13.372 3.565 1.00 89.12 82 LEU A N 1
ATOM 657 C CA . LEU A 1 82 ? 11.732 -11.944 3.248 1.00 89.12 82 LEU A CA 1
ATOM 658 C C . LEU A 1 82 ? 11.750 -11.048 4.497 1.00 89.12 82 LEU A C 1
ATOM 660 O O . LEU A 1 82 ? 11.833 -9.822 4.391 1.00 89.12 82 LEU A O 1
ATOM 664 N N . VAL A 1 83 ? 11.640 -11.630 5.693 1.00 86.75 83 VAL A N 1
ATOM 665 C CA . VAL A 1 83 ? 11.701 -10.879 6.960 1.00 86.75 83 VAL A CA 1
ATOM 666 C C . VAL A 1 83 ? 13.137 -10.503 7.294 1.00 86.75 83 VAL A C 1
ATOM 668 O O . VAL A 1 83 ? 13.403 -9.399 7.770 1.00 86.75 83 VAL A O 1
ATOM 671 N N . THR A 1 84 ? 14.061 -11.431 7.045 1.00 88.50 84 THR A N 1
ATOM 672 C CA . THR A 1 84 ? 15.488 -11.275 7.341 1.00 88.50 84 THR A CA 1
ATOM 673 C C . THR A 1 84 ? 16.253 -10.560 6.234 1.00 88.50 84 THR A C 1
ATOM 675 O O . THR A 1 84 ? 17.350 -10.067 6.482 1.00 88.50 84 THR A O 1
ATOM 678 N N . ASP A 1 85 ? 15.695 -10.507 5.023 1.00 93.56 85 ASP A N 1
ATOM 679 C CA . ASP A 1 85 ? 16.330 -9.852 3.886 1.00 93.56 85 ASP A CA 1
ATOM 680 C C . ASP A 1 85 ? 16.291 -8.320 4.027 1.00 93.56 85 ASP A C 1
ATOM 682 O O . ASP A 1 85 ? 15.235 -7.708 4.221 1.00 93.56 85 ASP A O 1
ATOM 686 N N . LEU A 1 86 ? 17.468 -7.691 3.954 1.00 92.00 86 LEU A N 1
ATOM 687 C CA . LEU A 1 86 ? 17.619 -6.250 4.175 1.00 92.00 86 LEU A CA 1
ATOM 688 C C . LEU A 1 86 ? 16.976 -5.422 3.061 1.00 92.00 86 LEU A C 1
ATOM 690 O O . LEU A 1 86 ? 16.426 -4.358 3.347 1.00 92.00 86 LEU A O 1
ATOM 694 N N . LEU A 1 87 ? 17.024 -5.909 1.819 1.00 92.75 87 LEU A N 1
ATOM 695 C CA . LEU A 1 87 ? 16.438 -5.222 0.674 1.00 92.75 87 LEU A CA 1
ATOM 696 C C . LEU A 1 87 ? 14.911 -5.235 0.782 1.00 92.75 87 LEU A C 1
ATOM 698 O O . LEU A 1 87 ? 14.286 -4.178 0.750 1.00 92.75 87 LEU A O 1
ATOM 702 N N . ALA A 1 88 ? 14.316 -6.404 1.021 1.00 90.38 88 ALA A N 1
ATOM 703 C CA . ALA A 1 88 ? 12.875 -6.539 1.216 1.00 90.38 88 ALA A CA 1
ATOM 704 C C . ALA A 1 88 ? 12.372 -5.695 2.397 1.00 90.38 88 ALA A C 1
ATOM 706 O O . ALA A 1 88 ? 11.312 -5.073 2.317 1.00 90.38 88 ALA A O 1
ATOM 707 N N . LYS A 1 89 ? 13.142 -5.621 3.490 1.00 91.12 89 LYS A N 1
ATOM 708 C CA . LYS A 1 89 ? 12.814 -4.764 4.636 1.00 91.12 89 LYS A CA 1
ATOM 709 C C . LYS A 1 89 ? 12.861 -3.277 4.281 1.00 91.12 89 LYS A C 1
ATOM 711 O O . LYS A 1 89 ? 11.969 -2.535 4.701 1.00 91.12 89 LYS A O 1
ATOM 716 N N . TYR A 1 90 ? 13.887 -2.843 3.550 1.00 92.62 90 TYR A N 1
ATOM 717 C CA . TYR A 1 90 ? 14.015 -1.457 3.106 1.00 92.62 90 TYR A CA 1
ATOM 718 C C . TYR A 1 90 ? 12.857 -1.065 2.190 1.00 92.62 90 TYR A C 1
ATOM 720 O O . TYR A 1 90 ? 12.167 -0.098 2.494 1.00 92.62 90 TYR A O 1
ATOM 728 N N . GLU A 1 91 ? 12.579 -1.852 1.150 1.00 91.31 91 GLU A N 1
ATOM 729 C CA . GLU A 1 91 ? 11.487 -1.576 0.209 1.00 91.31 91 GLU A CA 1
ATOM 730 C C . GLU A 1 91 ? 10.120 -1.580 0.899 1.00 91.31 91 GLU A C 1
ATOM 732 O O . GLU A 1 91 ? 9.311 -0.685 0.670 1.00 91.31 91 GLU A O 1
ATOM 737 N N . ARG A 1 92 ? 9.878 -2.513 1.830 1.00 90.75 92 ARG A N 1
ATOM 738 C CA . ARG A 1 92 ? 8.658 -2.515 2.654 1.00 90.75 92 ARG A CA 1
ATOM 739 C C . ARG A 1 92 ? 8.533 -1.237 3.482 1.00 90.75 92 ARG A C 1
ATOM 741 O O . ARG A 1 92 ? 7.455 -0.660 3.563 1.00 90.75 92 ARG A O 1
ATOM 748 N N . THR A 1 93 ? 9.623 -0.799 4.107 1.00 88.75 93 THR A N 1
ATOM 749 C CA . THR A 1 93 ? 9.622 0.425 4.924 1.00 88.75 93 THR A CA 1
ATOM 750 C C . THR A 1 93 ? 9.413 1.652 4.043 1.00 88.75 93 THR A C 1
ATOM 752 O O . THR A 1 93 ? 8.604 2.505 4.380 1.00 88.75 93 THR A O 1
ATOM 755 N N . SER A 1 94 ? 10.090 1.704 2.895 1.00 89.50 94 SER A N 1
ATOM 756 C CA . SER A 1 94 ? 9.930 2.740 1.877 1.00 89.50 94 SER A CA 1
ATOM 757 C C . SER A 1 94 ? 8.472 2.829 1.434 1.00 89.50 94 SER A C 1
ATOM 759 O O . SER A 1 94 ? 7.890 3.901 1.505 1.00 89.50 94 SER A O 1
ATOM 761 N N . LEU A 1 95 ? 7.840 1.699 1.104 1.00 87.88 95 LEU A N 1
ATOM 762 C CA . LEU A 1 95 ? 6.437 1.642 0.700 1.00 87.88 95 LEU A CA 1
ATOM 763 C C . LEU A 1 95 ? 5.486 2.106 1.815 1.00 87.88 95 LEU A C 1
ATOM 765 O O . LEU A 1 95 ? 4.637 2.955 1.571 1.00 87.88 95 LEU A O 1
ATOM 769 N N . LEU A 1 96 ? 5.629 1.586 3.037 1.00 84.62 96 LEU A N 1
ATOM 770 C CA . LEU A 1 96 ? 4.692 1.864 4.138 1.00 84.62 96 LEU A CA 1
ATOM 771 C C . LEU A 1 96 ? 4.862 3.251 4.774 1.00 84.62 96 LEU A C 1
ATOM 773 O O . LEU A 1 96 ? 3.929 3.743 5.401 1.00 84.62 96 LEU A O 1
ATOM 777 N N . VAL A 1 97 ? 6.042 3.861 4.652 1.00 86.81 97 VAL A N 1
ATOM 778 C CA . VAL A 1 97 ? 6.338 5.209 5.173 1.00 86.81 97 VAL A CA 1
ATOM 779 C C . VAL A 1 97 ? 6.217 6.274 4.075 1.00 86.81 97 VAL A C 1
ATOM 781 O O . VAL A 1 97 ? 6.225 7.466 4.377 1.00 86.81 97 VAL A O 1
ATOM 784 N N . SER A 1 98 ? 6.094 5.865 2.807 1.00 85.62 98 SER A N 1
ATOM 785 C CA . SER A 1 98 ? 5.930 6.782 1.678 1.00 85.62 98 SER A CA 1
ATOM 786 C C . SER A 1 98 ? 4.681 7.654 1.836 1.00 85.62 98 SER A C 1
ATOM 788 O O . SER A 1 98 ? 3.614 7.173 2.225 1.00 85.62 98 SER A O 1
ATOM 790 N N . ALA A 1 99 ? 4.809 8.937 1.492 1.00 81.62 99 ALA A N 1
ATOM 791 C CA . ALA A 1 99 ? 3.656 9.819 1.297 1.00 81.62 99 ALA A CA 1
ATOM 792 C C . ALA A 1 99 ? 2.867 9.414 0.036 1.00 81.62 99 ALA A C 1
ATOM 794 O O . ALA A 1 99 ? 1.690 9.721 -0.109 1.00 81.62 99 ALA A O 1
ATOM 795 N N . GLU A 1 100 ? 3.525 8.670 -0.850 1.00 82.06 100 GLU A N 1
ATOM 796 C CA . GLU A 1 100 ? 3.028 8.228 -2.139 1.00 82.06 100 GLU A CA 1
ATOM 797 C C . GLU A 1 100 ? 2.008 7.091 -2.026 1.00 82.06 100 GLU A C 1
ATOM 799 O O . GLU A 1 100 ? 1.100 7.020 -2.845 1.00 82.06 100 GLU A O 1
ATOM 804 N N . LEU A 1 101 ? 2.119 6.194 -1.039 1.00 84.31 101 LEU A N 1
ATOM 805 C CA . LEU A 1 101 ? 1.173 5.083 -0.895 1.00 84.31 101 LEU A CA 1
ATOM 806 C C . LEU A 1 101 ? -0.270 5.565 -0.625 1.00 84.31 101 LEU A C 1
ATOM 808 O O . LEU A 1 101 ? -1.167 5.095 -1.325 1.00 84.31 101 LEU A O 1
ATOM 812 N N . PRO A 1 102 ? -0.530 6.502 0.310 1.00 81.50 102 PRO A N 1
ATOM 813 C CA . PRO A 1 102 ? -1.850 7.121 0.451 1.00 81.50 102 PRO A CA 1
ATOM 814 C C . PRO A 1 102 ? -2.375 7.747 -0.849 1.00 81.50 102 PRO A C 1
ATOM 816 O O . PRO A 1 102 ? -3.529 7.512 -1.206 1.00 81.50 102 PRO A O 1
ATOM 819 N N . ASP A 1 103 ? -1.523 8.472 -1.580 1.00 80.06 103 ASP A N 1
ATOM 820 C CA . ASP A 1 103 ? -1.878 9.112 -2.855 1.00 80.06 103 ASP A CA 1
ATOM 821 C C . ASP A 1 103 ? -2.203 8.081 -3.950 1.00 80.06 103 ASP A C 1
ATOM 823 O O . ASP A 1 103 ? -3.142 8.257 -4.724 1.00 80.06 103 ASP A O 1
ATOM 827 N N . ILE A 1 104 ? -1.469 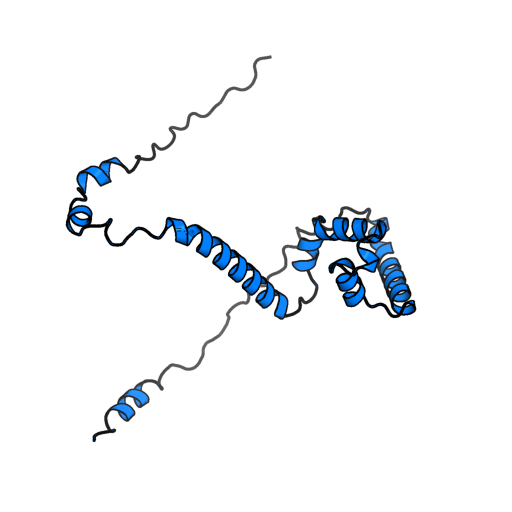6.966 -4.003 1.00 83.06 104 ILE A N 1
ATOM 828 C CA . ILE A 1 104 ? -1.746 5.853 -4.924 1.00 83.06 104 ILE A CA 1
ATOM 829 C C . ILE A 1 104 ? -3.103 5.220 -4.609 1.00 83.06 104 ILE A C 1
ATOM 831 O O . ILE A 1 104 ? -3.850 4.884 -5.528 1.00 83.06 104 ILE A O 1
ATOM 835 N N . LEU A 1 105 ? -3.425 5.040 -3.326 1.00 81.06 105 LEU A N 1
ATOM 836 C CA . LEU A 1 105 ? -4.694 4.447 -2.908 1.00 81.06 105 LEU A CA 1
ATOM 837 C C . LEU A 1 105 ? -5.883 5.377 -3.184 1.00 81.06 105 LEU A C 1
ATOM 839 O O . LEU A 1 105 ? -6.950 4.882 -3.544 1.00 81.06 105 LEU A O 1
ATOM 843 N N . SER A 1 106 ? -5.709 6.696 -3.053 1.00 74.12 106 SER A N 1
ATOM 844 C CA . SER A 1 106 ? -6.771 7.680 -3.305 1.00 74.12 106 SER A CA 1
ATOM 845 C C . SER A 1 106 ? -6.986 7.966 -4.794 1.00 74.12 106 SER A C 1
ATOM 847 O O . SER A 1 106 ? -8.126 8.126 -5.224 1.00 74.12 106 SER A O 1
ATOM 849 N N . LYS A 1 107 ? -5.913 7.977 -5.596 1.00 78.94 107 LYS A N 1
ATOM 850 C CA . LYS A 1 107 ? -5.938 8.284 -7.039 1.00 78.94 107 LYS A CA 1
ATOM 851 C C . LYS A 1 107 ? -5.831 7.031 -7.918 1.00 78.94 107 LYS A C 1
ATOM 853 O O . LYS A 1 107 ? -5.456 7.123 -9.090 1.00 78.94 107 LYS A O 1
ATOM 858 N N . TRP A 1 108 ? -6.134 5.845 -7.380 1.00 80.25 108 TRP A N 1
ATOM 859 C CA . TRP A 1 108 ? -6.056 4.603 -8.151 1.00 80.25 108 TRP A CA 1
ATOM 860 C C . TRP A 1 108 ? -6.987 4.690 -9.364 1.00 80.25 108 TRP A C 1
ATOM 862 O O . TRP A 1 108 ? -8.185 4.926 -9.235 1.00 80.25 108 TRP A O 1
ATOM 872 N N . TYR A 1 109 ? -6.455 4.463 -10.564 1.00 74.00 109 TYR A N 1
ATOM 873 C CA . TYR A 1 109 ? -7.278 4.372 -11.765 1.00 74.00 109 TYR A CA 1
ATOM 874 C C . TYR A 1 109 ? -8.260 3.192 -11.662 1.00 74.00 109 TYR A C 1
ATOM 876 O O . TYR A 1 109 ? -7.845 2.037 -11.766 1.00 74.00 109 TYR A O 1
ATOM 884 N N . LYS A 1 110 ? -9.553 3.496 -11.477 1.00 74.06 110 LYS A N 1
ATOM 885 C CA . LYS A 1 110 ? -10.643 2.529 -11.236 1.00 74.06 110 LYS A CA 1
ATOM 886 C C . LYS A 1 110 ? -10.373 1.659 -9.999 1.00 74.06 110 LYS A C 1
ATOM 888 O O . LYS A 1 110 ? -10.020 0.484 -10.147 1.00 74.06 110 LYS A O 1
ATOM 893 N N . PRO A 1 111 ? -10.535 2.213 -8.784 1.00 72.06 111 PRO A N 1
ATOM 894 C CA . PRO A 1 111 ? -10.347 1.432 -7.573 1.00 72.06 111 PRO A CA 1
ATOM 895 C C . PRO A 1 111 ? -11.338 0.257 -7.561 1.00 72.06 111 PRO A C 1
ATOM 897 O O . PRO A 1 111 ? -12.484 0.416 -7.994 1.00 72.06 111 PRO A O 1
ATOM 900 N N . PRO A 1 112 ? -10.937 -0.936 -7.088 1.00 70.19 112 PRO A N 1
ATOM 901 C CA . PRO A 1 112 ? -11.889 -2.011 -6.872 1.00 70.19 112 PRO A CA 1
ATOM 902 C C . PRO A 1 112 ? -13.003 -1.536 -5.934 1.00 70.19 112 PRO A C 1
ATOM 904 O O . PRO A 1 112 ? -12.735 -0.879 -4.930 1.00 70.19 112 PRO A O 1
ATOM 907 N N . VAL A 1 113 ? -14.247 -1.904 -6.256 1.00 66.31 113 VAL A N 1
ATOM 908 C CA . VAL A 1 113 ? -15.470 -1.509 -5.522 1.00 66.31 113 VAL A CA 1
ATOM 909 C C . VAL A 1 113 ? -15.340 -1.774 -4.013 1.00 66.31 113 VAL A C 1
ATOM 911 O O . VAL A 1 113 ? -15.836 -1.020 -3.182 1.00 66.31 113 VAL A O 1
ATOM 914 N N . ASN A 1 114 ? -14.566 -2.798 -3.659 1.00 72.31 114 ASN A N 1
ATOM 915 C CA . ASN A 1 114 ? -14.347 -3.249 -2.291 1.00 72.31 114 ASN A CA 1
ATOM 916 C C . ASN A 1 114 ? -13.408 -2.341 -1.470 1.00 72.31 114 ASN A C 1
ATOM 918 O O . ASN A 1 114 ? -13.262 -2.578 -0.276 1.00 72.31 114 ASN A O 1
ATOM 922 N N . ILE A 1 115 ? -12.754 -1.323 -2.050 1.00 74.62 115 ILE A N 1
ATOM 923 C CA . ILE A 1 115 ? -11.913 -0.388 -1.270 1.00 74.62 115 ILE A CA 1
ATOM 924 C C . ILE A 1 115 ? -12.769 0.456 -0.325 1.00 74.62 115 ILE A C 1
ATOM 926 O O . ILE A 1 115 ? -12.360 0.690 0.809 1.00 74.62 115 ILE A O 1
ATOM 930 N N . ALA A 1 116 ? -13.957 0.880 -0.764 1.00 74.56 116 ALA A N 1
ATOM 931 C CA . ALA A 1 116 ? -14.885 1.638 0.074 1.00 74.56 116 ALA A CA 1
ATOM 932 C C . ALA A 1 116 ? -15.458 0.779 1.213 1.00 74.56 116 ALA A C 1
ATOM 934 O O . ALA A 1 116 ? -15.561 1.229 2.349 1.00 74.56 116 ALA A O 1
ATOM 935 N N . GLU A 1 117 ? -15.785 -0.481 0.926 1.00 79.62 117 GLU A N 1
ATOM 936 C CA . GLU A 1 117 ? -16.235 -1.436 1.943 1.00 79.62 117 GLU A CA 1
ATOM 937 C C . GLU A 1 117 ? -15.121 -1.735 2.957 1.00 79.62 117 GLU A C 1
ATOM 939 O O . GLU A 1 117 ? -15.340 -1.683 4.165 1.00 79.62 117 GLU A O 1
ATOM 944 N N . PHE 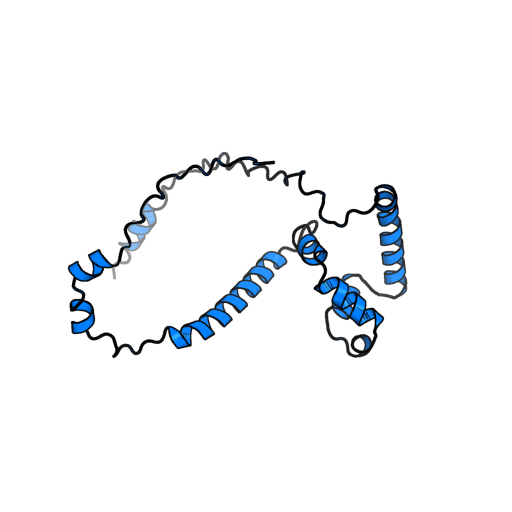A 1 118 ? -13.896 -1.959 2.473 1.00 78.88 118 PHE A N 1
ATOM 945 C CA . PHE A 1 118 ? -12.725 -2.178 3.316 1.00 78.88 118 PHE A CA 1
ATOM 946 C C . PHE A 1 118 ? -12.393 -0.964 4.194 1.00 78.88 118 PHE A C 1
ATOM 948 O O . PHE A 1 118 ? -12.073 -1.122 5.374 1.00 78.88 118 PHE A O 1
ATOM 955 N N . SER A 1 119 ? -12.462 0.254 3.645 1.00 81.75 119 SER A N 1
ATOM 956 C CA . SER A 1 119 ? -12.194 1.469 4.417 1.00 81.75 119 SER A CA 1
ATOM 957 C C . SER A 1 119 ? -13.254 1.687 5.495 1.00 81.75 119 SER A C 1
ATOM 959 O O . SER A 1 119 ? -12.906 2.044 6.623 1.00 81.75 119 SER A O 1
ATOM 961 N N . LEU A 1 120 ? -14.520 1.392 5.192 1.00 85.88 120 LEU A N 1
ATOM 962 C CA . LEU A 1 120 ? -15.616 1.452 6.152 1.00 85.88 120 LEU A CA 1
ATOM 963 C C . LEU A 1 120 ? -15.443 0.426 7.281 1.00 85.88 120 LEU A C 1
ATOM 965 O O . LEU A 1 120 ? -15.571 0.797 8.448 1.00 85.88 120 LEU A O 1
ATOM 969 N N . ASP A 1 121 ? -15.062 -0.813 6.965 1.00 86.38 121 ASP A N 1
ATOM 970 C CA . ASP A 1 121 ? -14.754 -1.847 7.964 1.00 86.38 121 ASP A CA 1
ATOM 971 C C . ASP A 1 121 ? -13.558 -1.458 8.855 1.00 86.38 121 ASP A C 1
ATOM 973 O O . ASP A 1 121 ? -13.595 -1.606 10.083 1.00 86.38 121 ASP A O 1
ATOM 977 N N . CYS A 1 122 ? -12.516 -0.860 8.266 1.00 83.94 122 CYS A N 1
ATOM 978 C CA . CYS A 1 122 ? -11.374 -0.334 9.015 1.00 83.94 122 CYS A CA 1
ATOM 979 C C . CYS A 1 122 ? -11.797 0.768 9.998 1.00 83.94 122 CYS A C 1
ATOM 981 O O . CYS A 1 122 ? -11.441 0.715 11.181 1.00 83.94 122 CYS A O 1
ATOM 983 N N . VAL A 1 123 ? -12.572 1.754 9.531 1.00 90.44 123 VAL A N 1
ATOM 984 C CA . VAL A 1 123 ? -13.083 2.849 10.373 1.00 90.44 123 VAL A CA 1
ATOM 985 C C . VAL A 1 123 ? -13.979 2.299 11.476 1.00 90.44 123 VAL A C 1
ATOM 987 O O . VAL A 1 123 ? -13.808 2.674 12.636 1.00 90.44 123 VAL A O 1
ATOM 990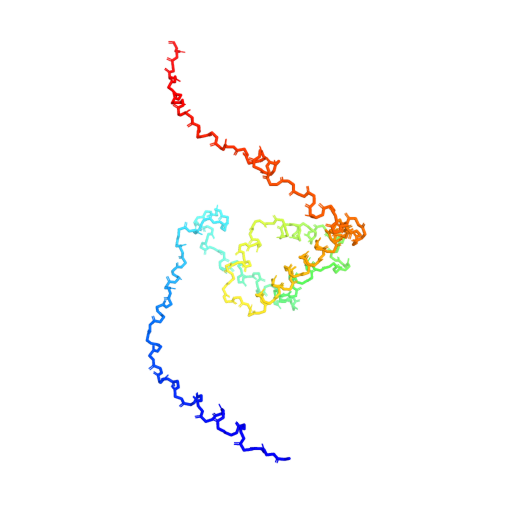 N N . GLN A 1 124 ? -14.881 1.374 11.150 1.00 92.56 124 GLN A N 1
ATOM 991 C CA . GLN A 1 124 ? -15.761 0.722 12.115 1.00 92.56 124 GLN A CA 1
ATOM 992 C C . GLN A 1 124 ? -14.963 -0.026 13.188 1.00 92.56 124 GLN A C 1
ATOM 994 O O . GLN A 1 124 ? -15.245 0.112 14.378 1.00 92.56 124 GLN A O 1
ATOM 999 N N . THR A 1 125 ? -13.930 -0.771 12.798 1.00 90.38 125 THR A N 1
ATOM 1000 C CA . THR A 1 125 ? -13.060 -1.501 13.728 1.00 90.38 125 THR A CA 1
ATOM 1001 C C . THR A 1 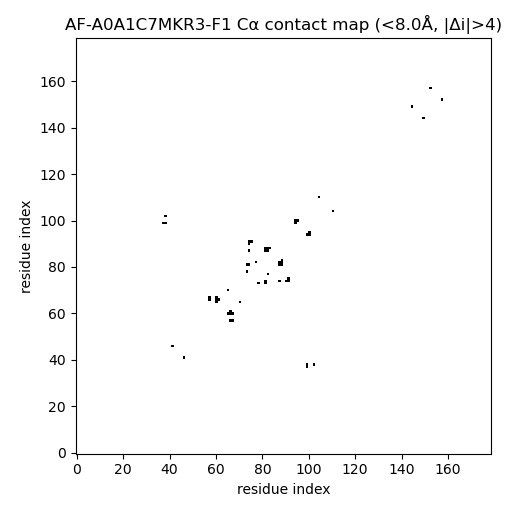125 ? -12.330 -0.558 14.684 1.00 90.38 125 THR A C 1
ATOM 1003 O O . THR A 1 125 ? -12.296 -0.803 15.895 1.00 90.38 125 THR A O 1
ATOM 1006 N N . VAL A 1 126 ? -11.772 0.544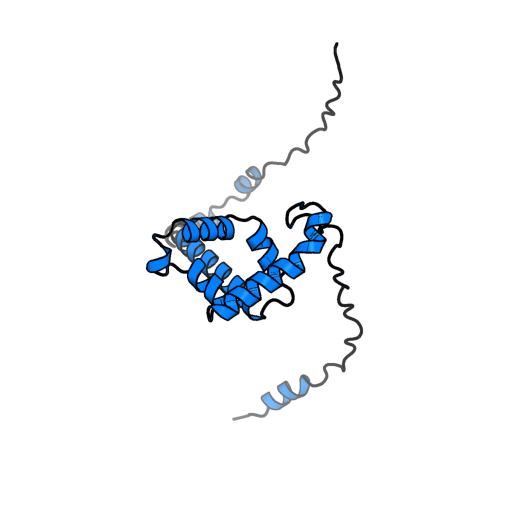 14.172 1.00 91.50 126 VAL A N 1
ATOM 1007 C CA . VAL A 1 126 ? -11.100 1.557 15.000 1.00 91.50 126 VAL A CA 1
ATOM 1008 C C . VAL A 1 126 ? -12.099 2.253 15.923 1.00 91.50 126 VAL A C 1
ATOM 1010 O O . VAL A 1 126 ? -11.849 2.338 17.124 1.00 91.50 126 VAL A O 1
ATOM 1013 N N . ALA A 1 127 ? -13.244 2.691 15.397 1.00 91.19 127 ALA A N 1
ATOM 1014 C CA . ALA A 1 127 ? -14.292 3.346 16.172 1.00 91.19 127 ALA A CA 1
ATOM 1015 C C . ALA A 1 127 ? -14.790 2.445 17.307 1.00 91.19 127 ALA A C 1
ATOM 1017 O O . ALA A 1 127 ? -14.815 2.876 18.457 1.00 91.19 127 ALA A O 1
ATOM 1018 N N . ASN A 1 128 ? -15.083 1.175 17.019 1.00 92.00 128 ASN A N 1
ATOM 1019 C CA . ASN A 1 128 ? -15.491 0.195 18.023 1.00 92.00 128 ASN A CA 1
ATOM 1020 C C . ASN A 1 128 ? -14.415 0.003 19.094 1.00 92.00 128 ASN A C 1
ATOM 1022 O O . ASN A 1 128 ? -14.715 0.025 20.286 1.00 92.00 128 ASN A O 1
ATOM 1026 N N . ARG A 1 129 ? -13.146 -0.134 18.691 1.00 92.12 129 ARG A N 1
ATOM 1027 C CA . ARG A 1 129 ? -12.027 -0.272 19.629 1.00 92.12 129 ARG A CA 1
ATOM 1028 C C . ARG A 1 129 ? -11.905 0.938 20.553 1.00 92.12 129 ARG A C 1
ATOM 1030 O O . ARG A 1 129 ? -11.727 0.756 21.758 1.00 92.12 129 ARG A O 1
ATOM 1037 N N . GLU A 1 130 ? -11.965 2.153 20.015 1.00 92.31 130 GLU A N 1
ATOM 1038 C CA . GLU A 1 130 ? -11.865 3.371 20.825 1.00 92.31 130 GLU A CA 1
ATOM 1039 C C . GLU A 1 130 ? -13.111 3.565 21.699 1.00 92.31 130 GLU A C 1
ATOM 1041 O O . GLU A 1 130 ? -12.979 3.862 22.887 1.00 92.31 130 GLU A O 1
ATOM 1046 N N . MET A 1 131 ? -14.309 3.281 21.180 1.00 89.06 131 MET A N 1
ATOM 1047 C CA . MET A 1 131 ? -15.550 3.280 21.959 1.00 89.06 131 MET A CA 1
ATOM 1048 C C . MET A 1 131 ? -15.506 2.285 23.121 1.00 89.06 131 MET A C 1
ATOM 1050 O O . MET A 1 131 ? -15.962 2.622 24.209 1.00 89.06 131 MET A O 1
ATOM 1054 N N . CYS A 1 132 ? -14.915 1.098 22.955 1.00 86.62 132 CYS A N 1
ATOM 1055 C CA . CYS A 1 132 ? -14.733 0.152 24.059 1.00 86.62 132 CYS A CA 1
ATOM 1056 C C . CYS A 1 132 ? -13.832 0.708 25.172 1.00 86.62 132 CYS A C 1
ATOM 1058 O O . CYS A 1 132 ? -14.101 0.464 26.349 1.00 86.62 132 CYS A O 1
ATOM 1060 N N . LYS A 1 133 ? -12.782 1.467 24.829 1.00 88.31 133 LYS A N 1
ATOM 1061 C CA . LYS A 1 133 ? -11.922 2.121 25.830 1.00 88.31 133 LYS A CA 1
ATOM 1062 C C . LYS A 1 133 ? -12.662 3.252 26.539 1.00 88.31 133 LYS A C 1
ATOM 1064 O O . LYS A 1 133 ? -12.594 3.352 27.758 1.00 88.31 133 LYS A O 1
ATOM 1069 N N . VAL A 1 134 ? -13.389 4.077 25.784 1.00 85.56 134 VAL A N 1
ATOM 1070 C CA . VAL A 1 134 ? -14.179 5.195 26.324 1.00 85.56 134 VAL A CA 1
ATOM 1071 C C . VAL A 1 134 ? -15.339 4.690 27.187 1.00 85.56 134 VAL A C 1
ATOM 1073 O O . VAL A 1 134 ? -15.638 5.283 28.221 1.00 85.56 134 VAL A O 1
ATOM 1076 N N . GLY A 1 135 ? -15.941 3.556 26.824 1.00 81.00 135 GLY A N 1
ATOM 1077 C CA . GLY A 1 135 ? -17.031 2.919 27.561 1.00 81.00 135 GLY A CA 1
ATOM 1078 C C . GLY A 1 135 ? -16.694 2.630 29.024 1.00 81.00 135 GLY A C 1
ATOM 1079 O O . GLY A 1 135 ? -17.566 2.759 29.876 1.00 81.00 135 GLY A O 1
ATOM 1080 N N . GLN A 1 136 ? -15.429 2.340 29.344 1.00 76.50 136 GLN A N 1
ATOM 1081 C CA . GLN A 1 136 ? -14.975 2.144 30.729 1.00 76.50 136 GLN A CA 1
ATOM 1082 C C . GLN A 1 136 ? -15.116 3.410 31.583 1.00 76.50 136 GLN A C 1
ATOM 1084 O O . GLN A 1 136 ? -15.343 3.319 32.783 1.00 76.50 136 GLN A O 1
ATOM 1089 N N . PHE A 1 137 ? -15.009 4.587 30.965 1.00 74.81 137 PHE A N 1
ATOM 1090 C CA . PHE A 1 137 ? -15.147 5.883 31.631 1.00 74.81 137 PHE A CA 1
ATOM 1091 C C . PHE A 1 137 ? -16.569 6.448 31.536 1.00 74.81 137 PHE A C 1
ATOM 1093 O O . PHE A 1 137 ? -16.934 7.330 32.309 1.00 74.81 137 PHE A O 1
ATOM 1100 N N . MET A 1 138 ? -17.368 5.961 30.581 1.00 69.31 138 MET A N 1
ATOM 1101 C CA . MET A 1 138 ? -18.769 6.358 30.401 1.00 69.31 138 MET A CA 1
ATOM 1102 C C . MET A 1 138 ? -19.751 5.532 31.236 1.00 69.31 138 MET A C 1
ATOM 1104 O O . MET A 1 138 ? -20.903 5.937 31.384 1.00 69.31 138 MET A O 1
ATOM 1108 N N . GLN A 1 139 ? -19.315 4.415 31.820 1.00 65.00 139 GLN A N 1
ATOM 1109 C CA . GLN A 1 139 ? -20.074 3.700 32.844 1.00 65.00 139 GLN A CA 1
ATOM 1110 C C . GLN A 1 139 ? -20.024 4.479 34.165 1.00 65.00 139 GLN A C 1
ATOM 1112 O O . GLN A 1 139 ? -19.266 4.146 35.071 1.00 65.00 139 GLN A O 1
ATOM 1117 N N . ARG A 1 140 ? -20.843 5.529 34.285 1.00 57.25 140 ARG A N 1
ATOM 1118 C CA . ARG A 1 140 ? -21.314 5.951 35.610 1.00 57.25 140 ARG A CA 1
ATOM 1119 C C . ARG A 1 140 ? -22.250 4.869 36.135 1.00 57.25 140 ARG A C 1
ATOM 1121 O O . ARG A 1 140 ? -23.059 4.342 35.366 1.00 57.25 140 ARG A O 1
ATOM 1128 N N . SER A 1 141 ? -22.138 4.517 37.412 1.00 56.28 141 SER A N 1
ATOM 1129 C CA . SER A 1 141 ? -23.155 3.676 38.036 1.00 56.28 141 SER A CA 1
ATOM 1130 C C . SER A 1 141 ? -24.497 4.422 37.958 1.00 56.28 141 SER A C 1
ATOM 1132 O O . SER A 1 141 ? -24.542 5.627 38.209 1.00 56.28 141 SER A O 1
ATOM 1134 N N . PRO A 1 142 ? -25.603 3.747 37.601 1.00 57.44 142 PRO A N 1
ATOM 1135 C CA . PRO A 1 142 ? -26.934 4.356 37.648 1.00 57.44 142 PRO A CA 1
ATOM 1136 C C . PRO A 1 142 ? -27.285 4.917 39.037 1.00 57.44 142 PRO A C 1
ATOM 1138 O O . PRO A 1 142 ? -28.121 5.805 39.138 1.00 57.44 142 PRO A O 1
ATOM 1141 N N . ASP A 1 143 ? -26.611 4.427 40.083 1.00 58.00 143 ASP A N 1
ATOM 1142 C CA . ASP A 1 143 ? -26.784 4.837 41.479 1.00 58.00 143 ASP A CA 1
ATOM 1143 C C . ASP A 1 143 ? -26.112 6.182 41.832 1.00 58.00 143 ASP A C 1
ATOM 1145 O O . ASP A 1 143 ? -26.382 6.729 42.898 1.00 58.00 143 ASP A O 1
ATOM 1149 N N . GLU A 1 144 ? -25.254 6.738 40.965 1.00 55.38 144 GLU A N 1
ATOM 1150 C CA . GLU A 1 144 ? -24.605 8.054 41.152 1.00 55.38 144 GLU A CA 1
ATOM 1151 C C . GLU A 1 144 ? -25.425 9.233 40.591 1.00 55.38 144 GLU A C 1
ATOM 1153 O O . GLU A 1 144 ? -24.938 10.360 40.526 1.00 55.38 144 GLU A O 1
ATOM 1158 N N . LEU A 1 145 ? -26.658 8.989 40.144 1.00 58.53 145 LEU A N 1
ATOM 1159 C CA . LEU A 1 145 ? -27.598 10.034 39.739 1.00 58.53 145 LEU A CA 1
ATOM 1160 C C . LEU A 1 145 ? -28.926 9.790 40.444 1.00 58.53 145 LEU A C 1
ATOM 1162 O O . LEU A 1 145 ? -29.851 9.205 39.876 1.00 58.53 145 LEU A O 1
ATOM 1166 N N . SER A 1 146 ? -29.016 10.229 41.696 1.00 65.25 146 SER A N 1
ATOM 1167 C CA . SER A 1 146 ? -30.292 10.205 42.401 1.00 65.25 146 SER A CA 1
ATOM 1168 C C . SER A 1 146 ? -31.267 11.188 41.730 1.00 65.25 146 SER A C 1
ATOM 1170 O O . SER A 1 146 ? -30.860 12.222 41.184 1.00 65.25 146 SER A O 1
ATOM 1172 N N . GLU A 1 147 ? -32.566 10.875 41.728 1.00 66.62 147 GLU A N 1
ATOM 1173 C CA . GLU A 1 147 ? -33.597 11.769 41.176 1.00 66.62 147 GLU A CA 1
ATOM 1174 C C . GLU A 1 147 ? -33.524 13.150 41.851 1.00 66.62 147 GLU A C 1
ATOM 1176 O O . GLU A 1 147 ? -33.712 14.186 41.211 1.00 66.62 147 GLU A O 1
ATOM 1181 N N . GLU A 1 148 ? -33.138 13.178 43.127 1.00 66.75 148 GLU A N 1
ATOM 1182 C CA . GLU A 1 148 ? -32.946 14.400 43.898 1.00 66.75 148 GLU A CA 1
ATOM 1183 C C . GLU A 1 148 ? -31.739 15.232 43.427 1.00 66.75 148 GLU A C 1
ATOM 1185 O O . GLU A 1 148 ? -31.836 16.457 43.422 1.00 66.75 148 GLU A O 1
ATOM 1190 N N . GLU A 1 149 ? -30.632 14.623 42.983 1.00 67.19 149 GLU A N 1
ATOM 1191 C CA . GLU A 1 149 ? -29.478 15.343 42.411 1.00 67.19 149 GLU A CA 1
ATOM 1192 C C . GLU A 1 149 ? -29.760 15.893 41.006 1.00 67.19 149 GLU A C 1
ATOM 1194 O O . GLU A 1 149 ? -29.360 17.017 40.686 1.00 67.19 149 GLU A O 1
ATOM 1199 N N . LEU A 1 150 ? -30.506 15.149 40.183 1.00 67.56 150 LEU A N 1
ATOM 1200 C CA . LEU A 1 150 ? -30.965 15.610 38.865 1.00 67.56 150 LEU A CA 1
ATOM 1201 C C . LEU A 1 150 ? -31.929 16.799 38.972 1.00 67.56 150 LEU A C 1
ATOM 1203 O O . LEU A 1 150 ? -31.907 17.701 38.131 1.00 67.56 150 LEU A O 1
ATOM 1207 N N . LEU A 1 151 ? -32.751 16.826 40.021 1.00 71.38 151 LEU A N 1
ATOM 1208 C CA . LEU A 1 151 ? -33.679 17.921 40.305 1.00 71.38 151 LEU A CA 1
ATOM 1209 C C . LEU A 1 151 ? -33.046 19.053 41.135 1.00 71.38 151 LEU A C 1
ATOM 1211 O O . LEU A 1 151 ? -33.590 20.158 41.169 1.00 71.38 151 LEU A O 1
ATOM 1215 N N . ALA A 1 152 ? -31.881 18.828 41.752 1.00 71.06 152 ALA A N 1
ATOM 1216 C CA . ALA A 1 152 ? -31.121 19.849 42.477 1.00 71.06 152 ALA A CA 1
ATOM 1217 C C . ALA A 1 152 ? -30.374 20.833 41.558 1.00 71.06 152 ALA A C 1
ATOM 1219 O O . ALA A 1 152 ? -29.749 21.778 42.052 1.00 71.06 152 ALA A O 1
ATOM 1220 N N . ILE A 1 153 ? -30.451 20.659 40.233 1.00 68.19 153 ILE A N 1
ATOM 1221 C CA . ILE A 1 153 ? -29.884 21.598 39.262 1.00 68.19 153 ILE A CA 1
ATOM 1222 C C . ILE A 1 153 ? -30.586 22.957 39.405 1.00 68.19 153 ILE A C 1
ATOM 1224 O O . ILE A 1 153 ? -31.681 23.197 38.891 1.00 68.19 153 ILE A O 1
ATOM 1228 N N . LYS A 1 154 ? -29.924 23.893 40.090 1.00 70.81 154 LYS A N 1
ATOM 1229 C CA . LYS A 1 154 ? -30.344 25.292 40.153 1.00 70.81 154 LYS A CA 1
ATOM 1230 C C . LYS A 1 154 ? -29.985 25.978 38.843 1.00 70.81 154 LYS A C 1
ATOM 1232 O O . LYS A 1 154 ? -28.822 26.245 38.549 1.00 70.81 154 LYS A O 1
ATOM 1237 N N . TRP A 1 155 ? -31.009 26.333 38.075 1.00 67.50 155 TRP A N 1
ATOM 1238 C CA . TRP A 1 155 ? -30.871 27.074 36.819 1.00 67.50 155 TRP A CA 1
ATOM 1239 C C . TRP A 1 155 ? -30.074 28.383 36.949 1.00 67.50 155 TRP A C 1
ATOM 1241 O O . TRP A 1 155 ? -29.510 28.850 35.962 1.00 67.50 155 TRP A O 1
ATOM 1251 N N . ASP A 1 156 ? -30.006 28.978 38.142 1.00 68.62 156 ASP A N 1
ATOM 1252 C CA . ASP A 1 156 ? -29.243 30.205 38.390 1.00 68.62 156 ASP A CA 1
ATOM 1253 C C . ASP A 1 156 ? -27.726 29.985 38.488 1.00 68.62 156 ASP A C 1
ATOM 1255 O O . ASP A 1 156 ? -26.968 30.883 38.116 1.00 68.62 156 ASP A O 1
ATOM 1259 N N . ASP A 1 157 ? -27.279 28.787 38.875 1.00 66.06 157 ASP A N 1
ATOM 1260 C CA . ASP A 1 157 ? -25.859 28.416 38.875 1.00 66.06 157 ASP A CA 1
ATOM 1261 C C . ASP A 1 157 ? -25.389 28.091 37.444 1.00 66.06 157 ASP A C 1
ATOM 1263 O O . ASP A 1 157 ? -24.303 28.493 37.023 1.00 66.06 157 ASP A O 1
ATOM 1267 N N . LEU A 1 158 ? -26.262 27.478 36.633 1.00 65.75 158 LEU A N 1
ATOM 1268 C CA . LEU A 1 158 ? -25.988 27.144 35.227 1.00 65.75 158 LEU A CA 1
ATOM 1269 C C . LEU A 1 158 ? -25.855 28.388 34.324 1.00 65.75 158 LEU A C 1
ATOM 1271 O O . LEU A 1 158 ? -25.146 28.373 33.316 1.00 65.75 158 LEU A O 1
ATOM 1275 N N . LYS A 1 159 ? -26.502 29.505 34.685 1.00 63.56 159 LYS A N 1
ATOM 1276 C CA . LYS A 1 159 ? -26.365 30.789 33.970 1.00 63.56 159 LYS A CA 1
ATOM 1277 C C . LYS A 1 159 ? -24.987 31.428 34.161 1.00 63.56 159 LYS A C 1
ATOM 1279 O O . LYS A 1 159 ? -24.569 32.213 33.310 1.00 63.56 159 LYS A O 1
ATOM 1284 N N . GLN A 1 160 ? -24.290 31.119 35.257 1.00 58.91 160 GLN A N 1
ATOM 1285 C CA . GLN A 1 160 ? -22.997 31.732 35.582 1.00 58.91 160 GLN A CA 1
ATOM 1286 C C . GLN A 1 160 ? -21.822 31.062 34.859 1.00 58.91 160 GLN A C 1
ATOM 1288 O O . GLN A 1 160 ? -20.769 31.680 34.707 1.00 58.91 160 GLN A O 1
ATOM 1293 N N . THR A 1 161 ? -21.998 29.835 34.362 1.00 52.84 161 THR A N 1
ATOM 1294 C CA . THR A 1 161 ? -20.926 29.050 33.731 1.00 52.84 161 THR A CA 1
ATOM 1295 C C . THR A 1 161 ? -20.820 29.223 32.221 1.00 52.84 161 THR A C 1
ATOM 1297 O O . THR A 1 161 ? -19.916 28.645 31.628 1.00 52.84 161 THR A O 1
ATOM 1300 N N . VAL A 1 162 ? -21.679 30.020 31.574 1.00 58.19 162 VAL A N 1
ATOM 1301 C CA . VAL A 1 162 ? -21.442 30.435 30.184 1.00 58.19 162 VAL A CA 1
ATOM 1302 C C . VAL A 1 162 ? -20.461 31.606 30.229 1.00 58.19 162 VAL A C 1
ATOM 1304 O O . VAL A 1 162 ? -20.872 32.719 30.576 1.00 58.19 162 VAL A O 1
ATOM 1307 N N . PRO A 1 163 ? -19.172 31.428 29.872 1.00 57.62 163 PRO A N 1
ATOM 1308 C CA . PRO A 1 163 ? -18.286 32.567 29.751 1.00 57.62 163 PRO A CA 1
ATOM 1309 C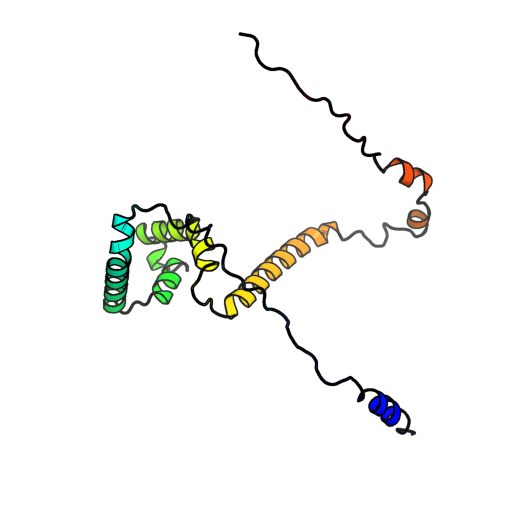 C . PRO A 1 163 ? -18.881 33.430 28.646 1.00 57.62 163 PRO A C 1
ATOM 1311 O O . PRO A 1 163 ? -18.978 33.003 27.491 1.00 57.62 163 PRO A O 1
ATOM 1314 N N . ARG A 1 164 ? -19.309 34.650 28.980 1.00 54.81 164 ARG A N 1
ATOM 1315 C CA . ARG A 1 164 ? -19.613 35.646 27.956 1.00 54.81 164 ARG A CA 1
ATOM 1316 C C . ARG A 1 164 ? -18.342 35.801 27.138 1.00 54.81 164 ARG A C 1
ATOM 1318 O O . ARG A 1 164 ? -17.387 36.403 27.624 1.00 54.81 164 ARG A O 1
ATOM 1325 N N . ARG A 1 165 ? -18.312 35.235 25.925 1.00 49.50 165 ARG A N 1
ATOM 1326 C CA . ARG A 1 165 ? -17.244 35.488 24.956 1.00 49.50 165 ARG A CA 1
ATOM 1327 C C . ARG A 1 165 ? -17.148 37.003 24.818 1.00 49.50 165 ARG A C 1
ATOM 1329 O O . ARG A 1 165 ? -17.989 37.628 24.174 1.00 49.50 165 ARG A O 1
ATOM 1336 N N . ARG A 1 166 ? -16.157 37.608 25.476 1.00 53.22 166 ARG A N 1
ATOM 1337 C CA . ARG A 1 166 ? -15.780 38.987 25.198 1.00 53.22 166 ARG A CA 1
ATOM 1338 C C . ARG A 1 166 ? -15.338 38.976 23.745 1.00 53.22 166 ARG A C 1
ATOM 1340 O O . ARG A 1 166 ? -14.406 38.258 23.393 1.00 53.22 166 ARG A O 1
ATOM 1347 N N . ARG A 1 167 ? -16.051 39.720 22.897 1.00 51.50 167 ARG A N 1
ATOM 1348 C CA . ARG A 1 167 ? -15.540 40.051 21.568 1.00 51.50 167 ARG A CA 1
ATOM 1349 C C . ARG A 1 167 ? -14.156 40.666 21.789 1.00 51.50 167 ARG A C 1
ATOM 1351 O O . ARG A 1 167 ? -14.070 41.576 22.618 1.00 51.50 167 ARG A O 1
ATOM 1358 N N . PRO A 1 168 ? -13.090 40.174 21.140 1.00 49.03 168 PRO A N 1
ATOM 1359 C CA . PRO A 1 168 ? -11.805 40.841 21.228 1.00 49.03 168 PRO A CA 1
ATOM 1360 C C . PRO A 1 168 ? -12.001 42.267 20.712 1.00 49.03 168 PRO A C 1
ATOM 1362 O O . PRO A 1 168 ? -12.381 42.482 19.561 1.00 49.03 168 PRO A O 1
ATOM 1365 N N . SER A 1 169 ? -11.825 43.242 21.602 1.00 51.41 169 SER A N 1
ATOM 1366 C CA . SER A 1 169 ? -11.632 44.634 21.225 1.00 51.41 169 SER A CA 1
ATOM 1367 C C . SER A 1 169 ? -10.410 44.657 20.320 1.00 51.41 169 SER A C 1
ATOM 1369 O O . SER A 1 169 ? -9.320 44.299 20.765 1.00 51.41 169 SER A O 1
ATOM 1371 N N . GLY A 1 170 ? -10.614 44.983 19.045 1.00 52.94 170 GLY A N 1
ATOM 1372 C CA . GLY A 1 170 ? -9.545 45.055 18.064 1.00 52.94 170 GLY A CA 1
ATOM 1373 C C . GLY A 1 170 ? -8.481 46.046 18.519 1.00 52.94 170 GLY A C 1
ATOM 1374 O O . GLY A 1 170 ? -8.642 47.249 18.351 1.00 52.94 170 GLY A O 1
ATOM 1375 N N . HIS A 1 171 ? -7.388 45.533 19.079 1.00 44.59 171 HIS A N 1
ATOM 1376 C CA . HIS A 1 171 ? -6.120 46.236 19.074 1.00 44.59 171 HIS A CA 1
ATOM 1377 C C . HIS A 1 171 ? -5.413 45.863 17.780 1.00 44.59 171 HIS A C 1
ATOM 1379 O O . HIS A 1 171 ? -4.789 44.813 17.646 1.00 44.59 171 HIS A O 1
ATOM 1385 N N . PHE A 1 172 ? -5.603 46.745 16.805 1.00 42.38 172 PHE A N 1
ATOM 1386 C CA . PHE A 1 172 ? -4.796 46.853 15.606 1.00 42.38 172 PHE A CA 1
ATOM 1387 C C . PHE A 1 172 ? -3.343 47.064 16.056 1.00 42.38 172 PHE A C 1
ATOM 1389 O O . PHE A 1 172 ? -3.010 48.106 16.620 1.00 42.38 172 PHE A O 1
ATOM 1396 N N . CYS A 1 173 ? -2.496 46.050 15.892 1.00 40.75 173 CYS A N 1
ATOM 1397 C CA . CYS A 1 173 ? -1.069 46.165 16.155 1.00 40.75 173 CYS A CA 1
ATOM 1398 C C . CYS A 1 173 ? -0.438 46.841 14.934 1.00 40.75 173 CYS A C 1
ATOM 1400 O O . CYS A 1 173 ? -0.111 46.189 13.945 1.00 40.75 173 CYS A O 1
ATOM 1402 N N . ALA A 1 174 ? -0.357 48.168 14.975 1.00 48.03 174 ALA A N 1
ATOM 1403 C CA . ALA A 1 174 ? 0.561 48.917 14.141 1.00 48.03 174 ALA A CA 1
ATOM 1404 C C . ALA A 1 174 ? 1.789 49.208 15.000 1.00 48.03 174 ALA A C 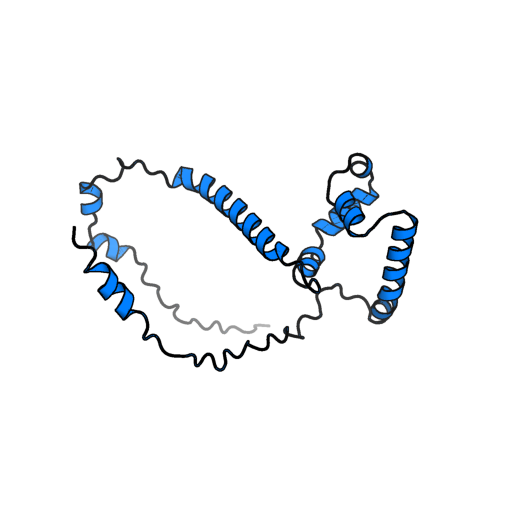1
ATOM 1406 O O . ALA A 1 174 ? 1.740 50.091 15.849 1.00 48.03 174 ALA A O 1
ATOM 1407 N N . ASP A 1 175 ? 2.870 48.467 14.783 1.00 37.72 175 ASP A N 1
ATOM 1408 C CA . ASP A 1 175 ? 4.186 49.060 14.969 1.00 37.72 175 ASP A CA 1
ATOM 1409 C C . ASP A 1 175 ? 5.167 48.473 13.959 1.00 37.72 175 ASP A C 1
ATOM 1411 O O . ASP A 1 175 ? 5.544 47.299 13.989 1.00 37.72 175 ASP A O 1
ATOM 1415 N N . ALA A 1 176 ? 5.509 49.317 12.992 1.00 45.09 176 ALA A N 1
ATOM 1416 C CA . ALA A 1 176 ? 6.498 49.063 11.974 1.00 45.09 176 ALA A CA 1
ATOM 1417 C C . ALA A 1 176 ? 7.709 49.953 12.267 1.00 45.09 176 ALA A C 1
ATOM 1419 O O . ALA A 1 176 ? 7.611 51.170 12.186 1.00 45.09 176 ALA A O 1
ATOM 1420 N N . ARG A 1 177 ? 8.852 49.290 12.477 1.00 42.59 177 ARG A N 1
ATOM 1421 C CA . ARG A 1 177 ? 10.222 49.753 12.187 1.00 42.59 177 ARG A CA 1
ATOM 1422 C C . ARG A 1 177 ? 10.744 50.954 12.991 1.00 42.59 177 ARG A C 1
ATOM 1424 O O . ARG A 1 177 ? 10.518 52.104 12.639 1.00 42.59 177 ARG A O 1
ATOM 1431 N N . GLY A 1 178 ? 11.624 50.648 13.944 1.00 39.84 178 GLY A N 1
ATOM 1432 C CA . GLY A 1 178 ? 12.743 51.512 14.321 1.00 39.84 178 GLY A CA 1
ATOM 1433 C C . GLY A 1 178 ? 14.062 50.849 13.917 1.00 39.84 178 GLY A C 1
ATOM 1434 O O . GLY A 1 178 ? 14.464 49.866 14.538 1.00 39.84 178 GLY A O 1
ATOM 1435 N N . LEU A 1 179 ? 14.676 51.363 12.849 1.00 39.75 179 LEU A N 1
ATOM 1436 C CA . LEU A 1 179 ? 16.127 51.399 12.642 1.00 39.75 179 LEU A CA 1
ATOM 1437 C C . LEU A 1 179 ? 16.567 52.834 12.930 1.00 39.75 179 LEU A C 1
ATOM 1439 O O . LEU A 1 179 ? 15.812 53.742 12.510 1.00 39.75 179 LEU A O 1
#

pLDDT: mean 70.69, std 17.61, range [37.72, 96.94]

Secondary structure (DSSP, 8-state):
--TTSHHHHHTTSS------------------TT----S----HHHHTTHHHHHHHHHHHHHTTT--HHHHHHHHHTT-HHHHS-HHHHHHHHHHHH-SHHHHHHHS-SS--THHHHHHHHHHHHHHHHHHHHHHHHH---GGGS-HHHHHT--HHHHTTSS-----------------

Sequence (179 aa):
MNNSNLSNLLAGLNNGALLDDDELDDPDWEPDTDEEDSFRHWPTAQRARWPAAVLEVLRFMRSKDLDLPLLLWALSWNVPALVTDLLAKYERTSLLVSAELPDILSKWYKPPVNIAEFSLDCVQTVANREMCKVGQFMQRSPDELSEEELLAIKWDDLKQTVPRRRRPSGHFCADARGL

Solvent-accessible surface area (backbone atoms only — not comparable to full-atom values): 11689 Å² total; per-residue (Å²): 141,77,84,70,64,61,60,62,63,62,66,69,68,79,79,70,77,82,82,84,85,74,74,81,71,71,74,80,76,66,72,73,81,82,72,77,83,71,82,65,97,66,58,72,78,54,65,77,47,46,66,61,52,51,51,49,51,55,52,52,35,50,76,67,80,39,52,70,69,58,50,52,46,51,52,75,41,84,42,73,83,46,62,79,35,66,65,50,44,49,54,38,48,50,50,74,69,38,76,54,47,62,50,49,69,74,65,40,86,79,65,63,80,60,55,62,56,51,51,50,52,51,51,50,53,51,50,51,55,52,48,58,60,50,45,70,74,66,62,66,61,78,82,82,59,46,73,66,61,68,67,60,65,53,70,73,63,61,64,68,70,59,76,76,78,71,74,80,77,84,75,78,86,83,83,81,86,89,131